Protein 1ZWX (pdb70)

Radius of gyration: 17.74 Å; Cα contacts (8 Å, |Δi|>4): 681; chains: 1; bounding box: 43×37×58 Å

Organism: Listeria ivanovii (NCBI:txid1638)

InterPro domains:
  IPR005135 Endonuclease/exonuclease/phosphatase [PF03372] (71-325)
  IPR017766 Sphingomyelinase C/phospholipase C [TIGR03395] (45-332)
  IPR017766 Sphingomyelinase C/phospholipase C [cd09078] (45-332)
  IPR036691 Endonuclease/exonuclease/phosphatase superfamily [G3DSA:3.60.10.10] (35-335)
  IPR036691 Endonuclease/exonuclease/phosphatase superfamily [SSF56219] (42-330)
  IPR038772 Sphingomyelinase C/Sphingomyelin phosphodiesterase 2-like [PTHR16320] (36-319)

Sequence (288 aa):
YPGNFKITSHNVYLFSRNIYPNWGQMHRADLIAQADYMKNNDVVILNEAFDTSASHRLLNNLREMYPHQTPVIGRSKHGWDKTEGALEDGGVAVVSQWPIVEKSQHIFQRGGGADRLSNKGFAYVKIMKNGKPYHIIGTHTQADDSLISKDTSRAIRAEQMQEIQTFIAKKNIPKDEIIFIGGDLNVNYGTDEYHDMLKLLNVSSPANFNGQMATWDPTTNSMLKESYPKAAPEYLDYIFVENGHARPHSWHNKVLHTKSPQWSVKSWFKTYTYQDFSDHYPVVGFTD

Secondary structure (DSSP, 8-state):
---S-EEEEEEEEE--TTTSTTS-HHHHHHHHHTSGGGSS-SEEEEEEE-SHHHHHHHHHHTTTT--EEPPPTTS-STT-SEEE---B----EEEESS-EEEEEEEE-S---GGGGGB--EEEEEEEEETTEEEEEEEEE-----TTS-HHHHHHHHHHHHHHHHHHHHHHT--TTSEEEEEEE----TTSHHHHHHHHHHTB-PPTT--TTS-SB-TTT-HHHHHH-TTSPPB--EEEEEBTTS---S-EEEEE--PPPPPEEEEETTEEEEE--SSSS--EEEEE-

Structure (mmCIF, N/CA/C/O backbone):
data_1ZWX
#
_entry.id   1ZWX
#
_cell.length_a   66.860
_cell.length_b   66.860
_cell.length_c   180.848
_cell.angle_alpha   90.00
_cell.angle_beta   90.00
_cell.angle_gamma   120.00
#
_symmetry.space_group_name_H-M   'P 31 2 1'
#
loop_
_entity.id
_entity.type
_entity.pdbx_description
1 polymer sphingomyelinase-c
2 non-polymer 'PHOSPHATE ION'
3 non-polymer GLYCEROL
4 water water
#
loop_
_atom_site.group_PDB
_atom_site.id
_atom_site.type_symbol
_atom_site.label_atom_id
_atom_site.label_alt_id
_atom_site.label_comp_id
_atom_site.label_asym_id
_atom_site.label_entity_id
_atom_site.label_seq_id
_atom_site.pdbx_PDB_ins_code
_atom_site.Cartn_x
_atom_site.Cartn_y
_atom_site.Cartn_z
_atom_site.occupancy
_atom_site.B_iso_or_equiv
_atom_site.auth_seq_id
_atom_site.auth_comp_id
_atom_site.auth_asym_id
_atom_site.auth_atom_id
_atom_site.pdbx_PDB_model_num
ATOM 1 N N . TYR A 1 7 ? 33.518 17.332 49.891 1.00 43.79 41 TYR A N 1
ATOM 2 C CA . TYR A 1 7 ? 32.801 18.386 50.661 1.00 43.22 41 TYR A CA 1
ATOM 3 C C . TYR A 1 7 ? 31.327 18.031 50.934 1.00 44.63 41 TYR A C 1
ATOM 4 O O . TYR A 1 7 ? 30.570 17.855 49.988 1.00 44.69 41 TYR A O 1
ATOM 13 N N . PRO A 1 8 ? 30.906 17.991 52.222 1.00 45.89 42 PRO A N 1
ATOM 14 C CA . PRO A 1 8 ? 31.659 18.310 53.447 1.00 46.27 42 PRO A CA 1
ATOM 15 C C . PRO A 1 8 ? 32.732 17.294 53.830 1.00 46.24 42 PRO A C 1
ATOM 16 O O . PRO A 1 8 ? 33.705 17.659 54.486 1.00 46.94 42 PRO A O 1
ATOM 20 N N . GLY A 1 9 ? 32.555 16.036 53.446 1.00 45.86 43 GLY A N 1
ATOM 21 C CA . GLY A 1 9 ? 33.601 15.045 53.636 1.00 45.44 43 GLY A CA 1
ATOM 22 C C . GLY A 1 9 ? 33.570 14.476 55.034 1.00 44.83 43 GLY A C 1
ATOM 23 O O . GLY A 1 9 ? 32.492 14.309 55.607 1.00 45.27 43 GLY A O 1
ATOM 24 N N . ASN A 1 10 ? 34.744 14.167 55.579 1.00 43.53 44 ASN A N 1
ATOM 25 C CA . ASN A 1 10 ? 34.824 13.588 56.913 1.00 42.71 44 ASN A CA 1
ATOM 26 C C . ASN A 1 10 ? 34.906 14.728 57.936 1.00 41.00 44 ASN A C 1
ATOM 27 O O . ASN A 1 10 ? 36.002 15.005 58.486 1.00 41.18 44 ASN A O 1
ATOM 32 N N . PHE A 1 11 ? 33.763 15.411 58.135 1.00 36.93 45 PHE A N 1
ATOM 33 C CA . PHE A 1 11 ? 33.635 16.482 59.128 1.00 33.41 45 PHE A CA 1
ATOM 34 C C . PHE A 1 11 ? 32.913 15.951 60.336 1.00 31.76 45 PHE A C 1
ATOM 35 O O . PHE A 1 11 ? 31.899 15.257 60.209 1.00 30.58 45 PHE A O 1
ATOM 43 N N . LYS A 1 12 ? 33.445 16.303 61.505 1.00 30.69 46 LYS A N 1
ATOM 44 C CA . LYS A 1 12 ? 32.993 15.743 62.765 1.00 29.27 46 LYS A CA 1
ATOM 45 C C . LYS A 1 12 ? 32.922 16.847 63.833 1.00 28.37 46 LYS A C 1
ATOM 46 O O . LYS A 1 12 ? 33.891 17.594 64.040 1.00 26.84 46 LYS A O 1
ATOM 52 N N . ILE A 1 13 ? 31.768 16.930 64.504 1.00 26.67 47 ILE A N 1
ATOM 53 C CA . ILE A 1 13 ? 31.501 17.954 65.533 1.00 24.77 47 ILE A CA 1
ATOM 54 C C . ILE A 1 13 ? 31.014 17.198 66.761 1.00 24.28 47 ILE A C 1
ATOM 55 O O . ILE A 1 13 ? 30.192 16.288 66.644 1.00 23.57 47 ILE A O 1
ATOM 60 N N . THR A 1 14 ? 31.539 17.548 67.931 1.00 24.02 48 THR A N 1
ATOM 61 C CA . THR A 1 14 ? 31.020 16.987 69.175 1.00 23.46 48 THR A CA 1
ATOM 62 C C . THR A 1 14 ? 30.412 18.161 69.942 1.00 23.31 48 THR A C 1
ATOM 63 O O . THR A 1 14 ? 30.974 19.251 69.969 1.00 23.01 48 THR A O 1
ATOM 67 N N . SER A 1 15 ? 29.215 17.956 70.487 1.00 22.59 49 SER A N 1
ATOM 68 C CA . SER A 1 15 ? 28.587 18.986 71.307 1.00 22.17 49 SER A CA 1
ATOM 69 C C . SER A 1 15 ? 28.380 18.384 72.711 1.00 21.94 49 SER A C 1
ATOM 70 O O . SER A 1 15 ? 27.908 17.259 72.845 1.00 21.68 49 SER A O 1
ATOM 73 N N . HIS A 1 16 ? 28.782 19.141 73.736 1.00 21.82 50 HIS A N 1
ATOM 74 C CA . HIS A 1 16 ? 28.581 18.710 75.097 1.00 21.32 50 HIS A CA 1
ATOM 75 C C . HIS A 1 16 ? 28.183 19.859 75.973 1.00 20.71 50 HIS A C 1
ATOM 76 O O . HIS A 1 16 ? 28.908 20.871 76.119 1.00 20.23 50 HIS A O 1
ATOM 83 N N . ASN A 1 17 ? 27.003 19.683 76.545 1.00 21.06 51 ASN A N 1
ATOM 84 C CA . ASN A 1 17 ? 26.549 20.511 77.626 1.00 21.01 51 ASN A CA 1
ATOM 85 C C . ASN A 1 17 ? 27.296 19.975 78.851 1.00 20.38 51 ASN A C 1
ATOM 86 O O . ASN A 1 17 ? 27.008 18.883 79.334 1.00 21.12 51 ASN A O 1
ATOM 91 N N . VAL A 1 18 ? 28.294 20.730 79.298 1.00 20.86 52 VAL A N 1
ATOM 92 C CA . VAL A 1 18 ? 29.240 20.242 80.304 1.00 20.29 52 VAL A CA 1
ATOM 93 C C . VAL A 1 18 ? 28.825 20.569 81.765 1.00 20.86 52 VAL A C 1
ATOM 94 O O . VAL A 1 18 ? 29.535 20.200 82.706 1.00 20.86 52 VAL A O 1
ATOM 98 N N . TYR A 1 19 ? 27.698 21.252 81.942 1.00 21.63 53 TYR A N 1
ATOM 99 C CA . TYR A 1 19 ? 27.173 21.461 83.297 1.00 21.86 53 TYR A CA 1
ATOM 100 C C . TYR A 1 19 ? 28.232 22.015 84.263 1.00 21.53 53 TYR A C 1
ATOM 101 O O . TYR A 1 19 ? 28.574 21.350 85.255 1.00 22.00 53 TYR A O 1
ATOM 110 N N . LEU A 1 20 ? 28.735 23.219 83.975 1.00 20.50 54 LEU A N 1
ATOM 111 C CA . LEU A 1 20 ? 29.662 23.957 84.853 1.00 20.86 54 LEU A CA 1
ATOM 112 C C . LEU A 1 20 ? 28.965 25.185 85.424 1.00 20.68 54 LEU A C 1
ATOM 113 O O . LEU A 1 20 ? 29.169 26.334 85.008 1.00 21.04 54 LEU A O 1
ATOM 118 N N . PHE A 1 21 ? 28.096 24.913 86.393 1.00 21.10 55 PHE A N 1
ATOM 119 C CA . PHE A 1 21 ? 27.374 25.989 87.069 1.00 21.41 55 PHE A CA 1
ATOM 120 C C . PHE A 1 21 ? 28.285 26.856 87.912 1.00 22.51 55 PHE A C 1
ATOM 121 O O . PHE A 1 21 ? 29.367 26.425 88.329 1.00 21.09 55 PHE A O 1
ATOM 129 N N . SER A 1 22 ? 27.847 28.089 88.150 1.00 21.89 56 SER A N 1
ATOM 130 C CA . SER A 1 22 ? 28.545 29.027 89.038 1.00 23.70 56 SER A CA 1
ATOM 131 C C . SER A 1 22 ? 28.948 28.378 90.372 1.00 24.12 56 SER A C 1
ATOM 132 O O . SER A 1 22 ? 28.099 27.850 91.060 1.00 24.03 56 SER A O 1
ATOM 135 N N . ARG A 1 23 ? 30.233 28.439 90.725 1.00 24.75 57 ARG A N 1
ATOM 136 C CA . ARG A 1 23 ? 30.709 27.847 91.993 1.00 25.49 57 ARG A CA 1
ATOM 137 C C . ARG A 1 23 ? 30.311 28.756 93.175 1.00 26.68 57 ARG A C 1
ATOM 138 O O . ARG A 1 23 ? 30.331 28.323 94.334 1.00 27.05 57 ARG A O 1
ATOM 146 N N . ASN A 1 24 ? 29.992 30.013 92.881 1.00 26.96 58 ASN A N 1
ATOM 147 C CA . ASN A 1 24 ? 29.491 30.942 93.918 1.00 29.09 58 ASN A CA 1
ATOM 148 C C . ASN A 1 24 ? 28.155 30.457 94.473 1.00 28.29 58 ASN A C 1
ATOM 149 O O . ASN A 1 24 ? 27.923 30.474 95.693 1.00 29.28 58 ASN A O 1
ATOM 157 N N . ILE A 1 25 ? 27.305 29.950 93.593 1.00 27.13 59 ILE A N 1
ATOM 158 C CA . ILE A 1 25 ? 25.984 29.499 93.964 1.00 27.12 59 ILE A CA 1
ATOM 159 C C . ILE A 1 25 ? 25.940 27.997 94.221 1.00 27.59 59 ILE A C 1
ATOM 160 O O . ILE A 1 25 ? 25.251 27.537 95.154 1.00 26.12 59 ILE A O 1
ATOM 165 N N . TYR A 1 26 ? 26.669 27.233 93.400 1.00 28.03 60 TYR A N 1
ATOM 166 C CA . TYR A 1 26 ? 26.707 25.770 93.555 1.00 29.69 60 TYR A CA 1
ATOM 167 C C . TYR A 1 26 ? 28.148 25.298 93.686 1.00 29.61 60 TYR A C 1
ATOM 168 O O . TYR A 1 26 ? 28.673 24.699 92.759 1.00 31.52 60 TYR A O 1
ATOM 177 N N . PRO A 1 27 ? 28.795 25.571 94.834 1.00 29.61 61 PRO A N 1
ATOM 178 C CA . PRO A 1 27 ? 30.212 25.280 95.041 1.00 29.60 61 PRO A CA 1
ATOM 179 C C . PRO A 1 27 ? 30.693 23.814 94.965 1.00 29.93 61 PRO A C 1
ATOM 180 O O . PRO A 1 27 ? 31.897 23.597 94.720 1.00 30.52 61 PRO A O 1
ATOM 184 N N . ASN A 1 28 ? 29.802 22.846 95.123 1.00 28.37 62 ASN A N 1
ATOM 185 C CA . ASN A 1 28 ? 30.277 21.452 95.364 1.00 28.35 62 ASN A CA 1
ATOM 186 C C . ASN A 1 28 ? 29.874 20.438 94.312 1.00 27.05 62 ASN A C 1
ATOM 187 O O . ASN A 1 28 ? 29.484 19.303 94.614 1.00 26.66 62 ASN A O 1
ATOM 192 N N . TRP A 1 29 ? 29.989 20.852 93.053 1.00 25.96 63 TRP A N 1
ATOM 193 C CA . TRP A 1 29 ? 29.617 19.969 91.963 1.00 26.23 63 TRP A CA 1
ATOM 194 C C . TRP A 1 29 ? 30.799 19.521 91.080 1.00 25.81 63 TRP A C 1
ATOM 195 O O . TRP A 1 29 ? 30.614 19.093 89.932 1.00 23.83 63 TRP A O 1
ATOM 206 N N . GLY A 1 30 ? 32.012 19.638 91.614 1.00 24.98 64 GLY A N 1
ATOM 207 C CA . GLY A 1 30 ? 33.181 19.119 90.926 1.00 25.64 64 GLY A CA 1
ATOM 208 C C . GLY A 1 30 ? 33.596 19.888 89.680 1.00 26.40 64 GLY A C 1
ATOM 209 O O . GLY A 1 30 ? 34.303 19.326 88.848 1.00 26.88 64 GLY A O 1
ATOM 210 N N . GLN A 1 31 ? 33.167 21.157 89.559 1.00 25.64 65 GLN A N 1
ATOM 211 C CA . GLN A 1 31 ? 33.376 21.967 88.343 1.00 25.53 65 GLN A CA 1
ATOM 212 C C . GLN A 1 31 ? 34.852 22.062 87.926 1.00 26.26 65 GLN A C 1
ATOM 213 O O . GLN A 1 31 ? 35.200 21.809 86.760 1.00 25.59 65 GLN A O 1
ATOM 219 N N . MET A 1 32 ? 35.721 22.442 88.859 1.00 25.99 66 MET A N 1
ATOM 220 C CA . MET A 1 32 ? 37.146 22.566 88.523 1.00 26.71 66 MET A CA 1
ATOM 221 C C . MET A 1 32 ? 37.796 21.250 88.091 1.00 26.76 66 MET A C 1
ATOM 222 O O . MET A 1 32 ? 38.619 21.221 87.169 1.00 26.95 66 MET A O 1
ATOM 227 N N . HIS A 1 33 ? 37.424 20.164 88.756 1.00 26.74 67 HIS A N 1
ATOM 228 C CA . HIS A 1 33 ? 38.016 18.888 88.464 1.00 27.03 67 HIS A CA 1
ATOM 229 C C . HIS A 1 33 ? 37.477 18.329 87.129 1.00 27.13 67 HIS A C 1
ATOM 230 O O . HIS A 1 33 ? 38.215 17.705 86.342 1.00 26.18 67 HIS A O 1
ATOM 237 N N . ARG A 1 34 ? 36.197 18.576 86.878 1.00 25.76 68 ARG A N 1
ATOM 238 C CA . ARG A 1 34 ? 35.572 18.064 85.664 1.00 25.63 68 ARG A CA 1
ATOM 239 C C . ARG A 1 34 ? 36.088 18.826 84.459 1.00 25.77 68 ARG A C 1
ATOM 240 O O . ARG A 1 34 ? 36.118 18.262 83.372 1.00 27.35 68 ARG A O 1
ATOM 248 N N . ALA A 1 35 ? 36.508 20.082 84.645 1.00 25.46 69 ALA A N 1
ATOM 249 C CA . ALA A 1 35 ? 37.168 20.840 83.592 1.00 26.76 69 ALA A CA 1
ATOM 250 C C . ALA A 1 35 ? 38.454 20.128 83.113 1.00 28.25 69 ALA A C 1
ATOM 251 O O . ALA A 1 35 ? 38.833 20.261 81.937 1.00 28.66 69 ALA A O 1
ATOM 253 N N . ASP A 1 36 ? 39.105 19.378 84.015 1.00 27.95 70 ASP A N 1
ATOM 254 C CA . ASP A 1 36 ? 40.266 18.545 83.646 1.00 28.17 70 ASP A CA 1
ATOM 255 C C . ASP A 1 36 ? 39.860 17.226 83.037 1.00 28.04 70 ASP A C 1
ATOM 256 O O . ASP A 1 36 ? 40.389 16.840 81.988 1.00 28.02 70 ASP A O 1
ATOM 261 N N . LEU A 1 37 ? 38.922 16.530 83.681 1.00 28.09 71 LEU A N 1
ATOM 262 C CA . LEU A 1 37 ? 38.453 15.226 83.236 1.00 27.66 71 LEU A CA 1
ATOM 263 C C . LEU A 1 37 ? 37.897 15.260 81.806 1.00 27.91 71 LEU A C 1
ATOM 264 O O . LEU A 1 37 ? 38.185 14.377 80.979 1.00 26.69 71 LEU A O 1
ATOM 269 N N . ILE A 1 38 ? 37.080 16.272 81.541 1.00 26.96 72 ILE A N 1
ATOM 270 C CA . ILE A 1 38 ? 36.450 16.423 80.234 1.00 26.24 72 ILE A CA 1
ATOM 271 C C . ILE A 1 38 ? 37.516 16.644 79.143 1.00 26.38 72 ILE A C 1
ATOM 272 O O . ILE A 1 38 ? 37.460 16.008 78.093 1.00 26.63 72 ILE A O 1
ATOM 277 N N . ALA A 1 39 ? 38.445 17.568 79.371 1.00 27.36 73 ALA A N 1
ATOM 278 C CA . ALA A 1 39 ? 39.482 17.867 78.382 1.00 27.87 73 ALA A CA 1
ATOM 279 C C . ALA A 1 39 ? 40.475 16.700 78.169 1.00 29.16 73 ALA A C 1
ATOM 280 O O . ALA A 1 39 ? 41.104 16.609 77.089 1.00 28.90 73 ALA A O 1
ATOM 282 N N . GLN A 1 40 ? 40.584 15.815 79.166 1.00 28.74 74 GLN A N 1
ATOM 283 C CA . GLN A 1 40 ? 41.430 14.595 79.098 1.00 29.73 74 GLN A CA 1
ATOM 284 C C . GLN A 1 40 ? 40.728 13.382 78.508 1.00 29.98 74 GLN A C 1
ATOM 285 O O . GLN A 1 40 ? 41.356 12.337 78.305 1.00 30.34 74 GLN A O 1
ATOM 291 N N . ALA A 1 41 ? 39.429 13.499 78.234 1.00 29.30 75 ALA A N 1
ATOM 292 C CA . ALA A 1 41 ? 38.631 12.340 77.821 1.00 29.38 75 ALA A CA 1
ATOM 293 C C . ALA A 1 41 ? 38.833 12.063 76.320 1.00 29.52 75 ALA A C 1
ATOM 294 O O . ALA A 1 41 ? 39.058 12.987 75.529 1.00 27.82 75 ALA A O 1
ATOM 296 N N . ASP A 1 42 ? 38.733 10.787 75.960 1.00 30.46 76 ASP A N 1
ATOM 297 C CA . ASP A 1 42 ? 38.860 10.369 74.564 1.00 31.83 76 ASP A CA 1
ATOM 298 C C . ASP A 1 42 ? 37.791 10.973 73.660 1.00 31.53 76 ASP A C 1
ATOM 299 O O . ASP A 1 42 ? 38.086 11.308 72.499 1.00 31.15 76 ASP A O 1
ATOM 304 N N . TYR A 1 43 ? 36.566 11.161 74.183 1.00 30.03 77 TYR A N 1
ATOM 305 C CA . TYR A 1 43 ? 35.498 11.679 73.335 1.00 29.31 77 TYR A CA 1
ATOM 306 C C . TYR A 1 43 ? 35.777 13.103 72.863 1.00 28.41 77 TYR A C 1
ATOM 307 O O . TYR A 1 43 ? 35.213 13.548 71.863 1.00 29.05 77 TYR A O 1
ATOM 316 N N . MET A 1 44 ? 36.661 13.811 73.562 1.00 27.69 78 MET A N 1
ATOM 317 C CA . MET A 1 44 ? 37.030 15.171 73.173 1.00 27.89 78 MET A CA 1
ATOM 318 C C . MET A 1 44 ? 38.118 15.233 72.101 1.00 28.73 78 MET A C 1
ATOM 319 O O . MET A 1 44 ? 38.365 16.286 71.533 1.00 28.27 78 MET A O 1
ATOM 324 N N . LYS A 1 45 ? 38.739 14.100 71.817 1.00 29.39 79 LYS A N 1
ATOM 325 C CA . LYS A 1 45 ? 39.788 14.055 70.768 1.00 30.41 79 LYS A CA 1
ATOM 326 C C . LYS A 1 45 ? 39.178 13.835 69.381 1.00 30.21 79 LYS A C 1
ATOM 327 O O . LYS A 1 45 ? 38.044 13.366 69.250 1.00 29.80 79 LYS A O 1
ATOM 333 N N . ASN A 1 46 ? 39.949 14.175 68.350 1.00 30.64 80 ASN A N 1
ATOM 334 C CA . ASN A 1 46 ? 39.627 13.827 66.969 1.00 31.40 80 ASN A CA 1
ATOM 335 C C . ASN A 1 46 ? 38.356 14.475 66.400 1.00 30.65 80 ASN A C 1
ATOM 336 O O . ASN A 1 46 ? 37.686 13.887 65.537 1.00 30.70 80 ASN A O 1
ATOM 341 N N . ASN A 1 47 ? 38.031 15.685 66.862 1.00 29.05 81 ASN A N 1
ATOM 342 C CA . ASN A 1 47 ? 36.908 16.432 66.284 1.00 27.76 81 ASN A CA 1
ATOM 343 C C . ASN A 1 47 ? 37.441 17.541 65.415 1.00 26.15 81 ASN A C 1
ATOM 344 O O . ASN A 1 47 ? 38.520 18.053 65.685 1.00 27.39 81 ASN A O 1
ATOM 349 N N . ASP A 1 48 ? 36.674 17.978 64.425 1.00 25.03 82 ASP A N 1
ATOM 350 C CA . ASP A 1 48 ? 36.989 19.214 63.748 1.00 24.64 82 ASP A CA 1
ATOM 351 C C . ASP A 1 48 ? 36.633 20.416 64.596 1.00 23.79 82 ASP A C 1
ATOM 352 O O . ASP A 1 48 ? 37.348 21.414 64.623 1.00 23.44 82 ASP A O 1
ATOM 357 N N . VAL A 1 49 ? 35.485 20.316 65.281 1.00 24.17 83 VAL A N 1
ATOM 358 C CA . VAL A 1 49 ? 34.888 21.442 66.004 1.00 22.50 83 VAL A CA 1
ATOM 359 C C . VAL A 1 49 ? 34.212 20.851 67.256 1.00 21.83 83 VAL A C 1
ATOM 360 O O . VAL A 1 49 ? 33.675 19.717 67.232 1.00 21.77 83 VAL A O 1
ATOM 364 N N . VAL A 1 50 ? 34.277 21.590 68.361 1.00 20.99 84 VAL A N 1
ATOM 365 C CA . VAL A 1 50 ? 33.580 21.167 69.592 1.00 20.90 84 VAL A CA 1
ATOM 366 C C . VAL A 1 50 ? 32.705 22.319 70.039 1.00 19.58 84 VAL A C 1
ATOM 367 O O . VAL A 1 50 ? 33.144 23.480 70.075 1.00 20.35 84 VAL A O 1
ATOM 371 N N . ILE A 1 51 ? 31.447 22.004 70.358 1.00 20.03 85 ILE A N 1
ATOM 372 C CA . ILE A 1 51 ? 30.493 23.023 70.848 1.00 19.58 85 ILE A CA 1
ATOM 373 C C . ILE A 1 51 ? 30.300 22.766 72.329 1.00 19.65 85 ILE A C 1
ATOM 374 O O . ILE A 1 51 ? 30.039 21.645 72.711 1.00 20.03 85 ILE A O 1
ATOM 379 N N . LEU A 1 52 ? 30.475 23.800 73.157 1.00 19.84 86 LEU A N 1
ATOM 380 C CA . LEU A 1 52 ? 30.252 23.640 74.600 1.00 19.94 86 LEU A CA 1
ATOM 381 C C . LEU A 1 52 ? 29.011 24.413 75.039 1.00 18.24 86 LEU A C 1
ATOM 382 O O . LEU A 1 52 ? 28.749 25.479 74.509 1.00 18.69 86 LEU A O 1
ATOM 387 N N . ASN A 1 53 ? 28.284 23.871 76.011 1.00 19.25 87 ASN A N 1
ATOM 388 C CA . ASN A 1 53 ? 27.102 24.535 76.619 1.00 19.41 87 ASN A CA 1
ATOM 389 C C . ASN A 1 53 ? 27.285 24.473 78.141 1.00 18.95 87 ASN A C 1
ATOM 390 O O . ASN A 1 53 ? 27.953 23.578 78.655 1.00 19.07 87 ASN A O 1
ATOM 395 N N . GLU A 1 54 ? 26.635 25.396 78.851 1.00 19.84 88 GLU A N 1
ATOM 396 C CA . GLU A 1 54 ? 26.696 25.476 80.332 1.00 21.36 88 GLU A CA 1
ATOM 397 C C . GLU A 1 54 ? 28.120 25.613 80.893 1.00 21.73 88 GLU A C 1
ATOM 398 O O . GLU A 1 54 ? 28.437 25.148 82.017 1.00 22.15 88 GLU A O 1
ATOM 404 N N . ALA A 1 55 ? 28.960 26.256 80.109 1.00 19.77 89 ALA A N 1
ATOM 405 C CA . ALA A 1 55 ? 30.284 26.705 80.594 1.00 20.37 89 ALA A CA 1
ATOM 406 C C . ALA A 1 55 ? 30.071 28.053 81.254 1.00 19.58 89 ALA A C 1
ATOM 407 O O . ALA A 1 55 ? 30.449 29.097 80.715 1.00 20.45 89 ALA A O 1
ATOM 409 N N . PHE A 1 56 ? 29.431 28.041 82.429 1.00 20.86 90 PHE A N 1
ATOM 410 C CA . PHE A 1 56 ? 29.005 29.277 83.080 1.00 21.05 90 PHE A CA 1
ATOM 411 C C . PHE A 1 56 ? 30.044 29.788 84.096 1.00 22.19 90 PHE A C 1
ATOM 412 O O . PHE A 1 56 ? 30.366 30.988 84.133 1.00 22.68 90 PHE A O 1
ATOM 420 N N . ASP A 1 57 ? 30.538 28.885 84.936 1.00 23.03 91 ASP A N 1
ATOM 421 C CA . ASP A 1 57 ? 31.446 29.299 86.025 1.00 24.45 91 ASP A CA 1
ATOM 422 C C . ASP A 1 57 ? 32.686 29.903 85.414 1.00 25.48 91 ASP A C 1
ATOM 423 O O . ASP A 1 57 ? 33.327 29.267 84.581 1.00 25.60 91 ASP A O 1
ATOM 428 N N . THR A 1 58 ? 33.055 31.103 85.848 1.00 26.98 92 THR A N 1
ATOM 429 C CA . THR A 1 58 ? 34.175 31.799 85.245 1.00 28.32 92 THR A CA 1
ATOM 430 C C . THR A 1 58 ? 35.478 30.965 85.256 1.00 28.20 92 THR A C 1
ATOM 431 O O . THR A 1 58 ? 36.102 30.769 84.207 1.00 27.27 92 THR A O 1
ATOM 435 N N . SER A 1 59 ? 35.872 30.471 86.434 1.00 28.42 93 SER A N 1
ATOM 436 C CA . SER A 1 59 ? 37.134 29.716 86.587 1.00 27.88 93 SER A CA 1
ATOM 437 C C . SER A 1 59 ? 37.157 28.352 85.925 1.00 26.75 93 SER A C 1
ATOM 438 O O . SER A 1 59 ? 38.136 28.022 85.252 1.00 27.26 93 SER A O 1
ATOM 441 N N . ALA A 1 60 ? 36.108 27.553 86.119 1.00 25.94 94 ALA A N 1
ATOM 442 C CA . ALA A 1 60 ? 36.072 26.204 85.570 1.00 25.23 94 ALA A CA 1
ATOM 443 C C . ALA A 1 60 ? 36.007 26.262 84.037 1.00 24.91 94 ALA A C 1
ATOM 444 O O . ALA A 1 60 ? 36.597 25.425 83.355 1.00 24.64 94 ALA A O 1
ATOM 446 N N . SER A 1 61 ? 35.293 27.255 83.511 1.00 24.26 95 SER A N 1
ATOM 447 C CA . SER A 1 61 ? 35.117 27.383 82.050 1.00 24.14 95 SER A CA 1
ATOM 448 C C . SER A 1 61 ? 36.445 27.848 81.452 1.00 24.97 95 SER A C 1
ATOM 449 O O . SER A 1 61 ? 36.896 27.286 80.462 1.00 23.55 95 SER A O 1
ATOM 452 N N . HIS A 1 62 ? 37.077 28.838 82.083 1.00 25.85 96 HIS A N 1
ATOM 453 C CA . HIS A 1 62 ? 38.439 29.237 81.678 1.00 27.98 96 HIS A CA 1
ATOM 454 C C . HIS A 1 62 ? 39.397 28.058 81.709 1.00 27.41 96 HIS A C 1
ATOM 455 O O . HIS A 1 62 ? 40.133 27.819 80.740 1.00 27.88 96 HIS A O 1
ATOM 462 N N . ARG A 1 63 ? 39.365 27.269 82.780 1.00 26.98 97 ARG A N 1
ATOM 463 C CA . ARG A 1 63 ? 40.184 26.078 82.823 1.00 26.42 97 ARG A CA 1
ATOM 464 C C . ARG A 1 63 ? 39.920 25.102 81.677 1.00 26.66 97 ARG A C 1
ATOM 465 O O . ARG A 1 63 ? 40.880 24.596 81.026 1.00 26.73 97 ARG A O 1
ATOM 473 N N . LEU A 1 64 ? 38.653 24.782 81.434 1.00 24.90 98 LEU A N 1
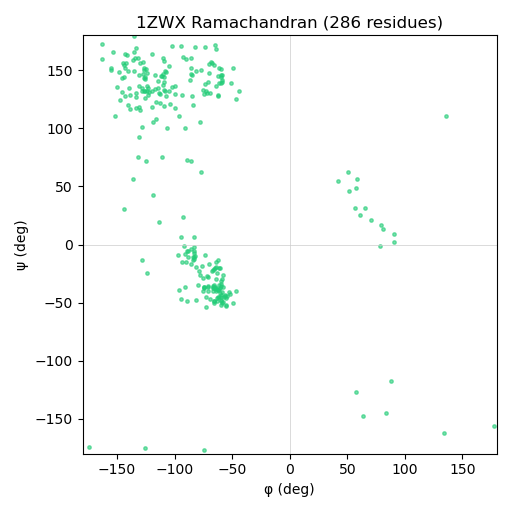ATOM 474 C CA . LEU A 1 64 ? 38.313 23.824 80.385 1.00 24.77 98 LEU A CA 1
ATOM 475 C C . LEU A 1 64 ? 38.808 24.328 79.020 1.00 24.31 98 LEU A C 1
ATOM 476 O O . LEU A 1 64 ? 39.432 23.578 78.272 1.00 24.90 98 LEU A O 1
ATOM 481 N N . LEU A 1 65 ? 38.521 25.581 78.712 1.00 24.66 99 LEU A N 1
ATOM 482 C CA . LEU A 1 65 ? 38.874 26.149 77.421 1.00 25.20 99 LEU A CA 1
ATOM 483 C C . LEU A 1 65 ? 40.400 26.170 77.285 1.00 26.23 99 LEU A C 1
ATOM 484 O O . LEU A 1 65 ? 40.959 25.878 76.238 1.00 24.61 99 LEU A O 1
ATOM 489 N N . ASN A 1 66 ? 41.069 26.463 78.388 1.00 27.55 100 ASN A N 1
ATOM 490 C CA . ASN A 1 66 ? 42.527 26.372 78.412 1.00 29.22 100 ASN A CA 1
ATOM 491 C C . ASN A 1 66 ? 43.114 24.992 78.195 1.00 28.57 100 ASN A C 1
ATOM 492 O O . ASN A 1 66 ? 44.054 24.831 77.394 1.00 28.60 100 ASN A O 1
ATOM 497 N N . ASN A 1 67 ? 42.550 24.004 78.877 1.00 27.61 101 ASN A N 1
ATOM 498 C CA . ASN A 1 67 ? 42.903 22.613 78.690 1.00 28.12 101 ASN A CA 1
ATOM 499 C C . ASN A 1 67 ? 42.704 22.142 77.252 1.00 28.49 101 ASN A C 1
ATOM 500 O O . ASN A 1 67 ? 43.329 21.163 76.824 1.00 28.08 101 ASN A O 1
ATOM 505 N N . LEU A 1 68 ? 41.783 22.800 76.539 1.00 28.67 102 LEU A N 1
ATOM 506 C CA . LEU A 1 68 ? 41.386 22.356 75.193 1.00 28.73 102 LEU A CA 1
ATOM 507 C C . LEU A 1 68 ? 42.220 23.005 74.091 1.00 29.18 102 LEU A C 1
ATOM 508 O O . LEU A 1 68 ? 42.092 22.639 72.908 1.00 28.50 102 LEU A O 1
ATOM 513 N N . ARG A 1 69 ? 43.049 23.975 74.478 1.00 30.18 103 ARG A N 1
ATOM 514 C CA . ARG A 1 69 ? 43.860 24.761 73.547 1.00 32.11 103 ARG A CA 1
ATOM 515 C C . ARG A 1 69 ? 44.831 23.931 72.708 1.00 32.42 103 ARG A C 1
ATOM 516 O O . ARG A 1 69 ? 45.072 24.255 71.542 1.00 32.47 103 ARG A O 1
ATOM 524 N N . GLU A 1 70 ? 45.390 22.885 73.304 1.00 33.12 104 GLU A N 1
ATOM 525 C CA . GLU A 1 70 ? 46.347 22.042 72.600 1.00 33.63 104 GLU A CA 1
ATOM 526 C C . GLU A 1 70 ? 45.695 21.429 71.364 1.00 33.70 104 GLU A C 1
ATOM 527 O O . GLU A 1 70 ? 46.220 21.544 70.255 1.00 33.06 104 GLU A O 1
ATOM 533 N N . MET A 1 71 ? 44.544 20.797 71.568 1.00 33.08 105 MET A N 1
ATOM 534 C CA . MET A 1 71 ? 43.836 20.125 70.501 1.00 33.57 105 MET A CA 1
ATOM 535 C C . MET A 1 71 ? 43.060 21.125 69.651 1.00 31.93 105 MET A C 1
ATOM 536 O O . MET A 1 71 ? 42.950 20.942 68.446 1.00 31.67 105 MET A O 1
ATOM 541 N N . TYR A 1 72 ? 42.528 22.178 70.280 1.00 30.22 106 TYR A N 1
ATOM 542 C CA . TYR A 1 72 ? 41.639 23.117 69.612 1.00 28.66 106 TYR A CA 1
ATOM 543 C C . TYR A 1 72 ? 42.061 24.555 69.882 1.00 28.13 106 TYR A C 1
ATOM 544 O O . TYR A 1 72 ? 41.409 25.243 70.665 1.00 27.10 106 TYR A O 1
ATOM 553 N N . PRO A 1 73 ? 43.150 25.036 69.222 1.00 27.83 107 PRO A N 1
ATOM 554 C CA . PRO A 1 73 ? 43.662 26.380 69.500 1.00 26.84 107 PRO A CA 1
ATOM 555 C C . PRO A 1 73 ? 42.816 27.554 69.044 1.00 26.64 107 PRO A C 1
ATOM 556 O O . PRO A 1 73 ? 43.059 28.674 69.493 1.00 26.71 107 PRO A O 1
ATOM 560 N N . HIS A 1 74 ? 41.862 27.349 68.140 1.00 24.09 108 HIS A N 1
ATOM 561 C CA . HIS A 1 74 ? 41.094 28.474 67.653 1.00 23.58 108 HIS A CA 1
ATOM 562 C C . HIS A 1 74 ? 39.737 28.373 68.346 1.00 22.71 108 HIS A C 1
ATOM 563 O O . HIS A 1 74 ? 39.078 27.335 68.214 1.00 21.16 108 HIS A O 1
ATOM 570 N N . GLN A 1 75 ? 39.408 29.430 69.090 1.00 22.99 109 GLN A N 1
ATOM 571 C CA . GLN A 1 75 ? 38.319 29.417 70.072 1.00 23.46 109 GLN A CA 1
ATOM 572 C C . GLN A 1 75 ? 37.550 30.717 70.055 1.00 23.66 109 GLN A C 1
ATOM 573 O O . GLN A 1 75 ? 38.102 31.802 69.792 1.00 23.00 109 GLN A O 1
ATOM 579 N N . THR A 1 76 ? 36.260 30.616 70.375 1.00 22.27 110 THR A N 1
ATOM 580 C CA . THR A 1 76 ? 35.504 31.814 70.674 1.00 21.98 110 THR A CA 1
ATOM 581 C C . THR A 1 76 ? 35.562 32.042 72.199 1.00 21.51 110 THR A C 1
ATOM 582 O O . THR A 1 76 ? 35.856 31.101 72.941 1.00 22.52 110 THR A O 1
ATOM 586 N N . PRO A 1 77 ? 35.264 33.273 72.659 1.00 21.82 111 PRO A N 1
ATOM 587 C CA . PRO A 1 77 ? 34.956 33.489 74.087 1.00 21.92 111 PRO A CA 1
ATOM 588 C C . PRO A 1 77 ? 33.651 32.729 74.437 1.00 22.92 111 PRO A C 1
ATOM 589 O O . PRO A 1 77 ? 32.957 32.226 73.532 1.00 22.29 111 PRO A O 1
ATOM 593 N N . VAL A 1 78 ? 33.305 32.667 75.718 1.00 23.48 112 VAL A N 1
ATOM 594 C CA . VAL A 1 78 ? 31.942 32.232 76.096 1.00 22.87 112 VAL A CA 1
ATOM 595 C C . VAL A 1 78 ? 31.035 33.427 75.785 1.00 22.40 112 VAL A C 1
ATOM 596 O O . VAL A 1 78 ? 31.356 34.588 76.112 1.00 23.06 112 VAL A O 1
ATOM 600 N N . ILE A 1 79 ? 29.905 33.159 75.112 1.00 21.94 113 ILE A N 1
ATOM 601 C CA . ILE A 1 79 ? 28.987 34.247 74.739 1.00 20.87 113 ILE A CA 1
ATOM 602 C C . ILE A 1 79 ? 28.454 34.971 75.976 1.00 21.94 113 ILE A C 1
ATOM 603 O O . ILE A 1 79 ? 28.330 34.358 77.020 1.00 22.41 113 ILE A O 1
ATOM 608 N N . GLY A 1 80 ? 28.111 36.249 75.844 1.00 23.86 114 GLY A N 1
ATOM 609 C CA . GLY A 1 80 ? 27.363 36.969 76.870 1.00 26.40 114 GLY A CA 1
ATOM 610 C C . GLY A 1 80 ? 28.191 37.481 78.034 1.00 29.76 114 GLY A C 1
ATOM 611 O O . GLY A 1 80 ? 27.637 37.869 79.063 1.00 30.82 114 GLY A O 1
ATOM 612 N N . ARG A 1 81 ? 29.515 37.476 77.874 1.00 31.02 115 ARG A N 1
ATOM 613 C CA . ARG A 1 81 ? 30.419 38.058 78.867 1.00 32.53 115 ARG A CA 1
ATOM 614 C C . ARG A 1 81 ? 30.664 39.541 78.569 1.00 33.75 115 ARG A C 1
ATOM 615 O O . ARG A 1 81 ? 30.573 40.395 79.467 1.00 34.26 115 ARG A O 1
ATOM 621 N N . SER A 1 82 ? 30.983 39.840 77.312 1.00 33.76 116 SER A N 1
ATOM 622 C CA . SER A 1 82 ? 31.248 41.193 76.856 1.00 34.24 116 SER A CA 1
ATOM 623 C C . SER A 1 82 ? 31.451 41.189 75.345 1.00 34.44 116 SER A C 1
ATOM 624 O O . SER A 1 82 ? 31.287 40.157 74.691 1.00 33.66 116 SER A O 1
ATOM 627 N N . LYS A 1 83 ? 31.823 42.345 74.796 1.00 34.82 117 LYS A N 1
ATOM 628 C CA . LYS A 1 83 ? 32.038 42.466 73.358 1.00 35.41 117 LYS A CA 1
ATOM 629 C C . LYS A 1 83 ? 33.430 42.019 72.939 1.00 34.61 117 LYS A C 1
ATOM 630 O O . LYS A 1 83 ? 33.682 41.813 71.760 1.00 34.30 117 LYS A O 1
ATOM 635 N N . HIS A 1 84 ? 34.324 41.860 73.910 1.00 33.80 118 HIS A N 1
ATOM 636 C CA . HIS A 1 84 ? 35.705 41.439 73.641 1.00 33.70 118 HIS A CA 1
ATOM 637 C C . HIS A 1 84 ? 35.864 40.063 73.008 1.00 32.78 118 HIS A C 1
ATOM 638 O O . HIS A 1 84 ? 35.351 39.073 73.498 1.00 32.44 118 HIS A O 1
ATOM 650 N N . GLY A 1 85 ? 36.621 40.024 71.922 1.00 32.38 119 GLY A N 1
ATOM 651 C CA . GLY A 1 85 ? 37.023 38.773 71.303 1.00 30.87 119 GLY A CA 1
ATOM 652 C C . GLY A 1 85 ? 36.053 38.292 70.242 1.00 30.07 119 GLY A C 1
ATOM 653 O O . GLY A 1 85 ? 36.183 37.165 69.772 1.00 30.08 119 GLY A O 1
ATOM 654 N N . TRP A 1 86 ? 35.085 39.141 69.881 1.00 29.39 120 TRP A N 1
ATOM 655 C CA . TRP A 1 86 ? 34.096 38.811 68.847 1.00 29.20 120 TRP A CA 1
ATOM 656 C C . TRP A 1 86 ? 34.241 39.768 67.676 1.00 30.06 120 TRP A C 1
ATOM 657 O O . TRP A 1 86 ? 34.549 40.934 67.879 1.00 31.03 120 TRP A O 1
ATOM 668 N N . ASP A 1 87 ? 33.999 39.290 66.460 1.00 30.60 121 ASP A N 1
ATOM 669 C CA . ASP A 1 87 ? 33.988 40.174 65.301 1.00 31.61 121 ASP A CA 1
ATOM 670 C C . ASP A 1 87 ? 32.765 41.050 65.379 1.00 32.28 121 ASP A C 1
ATOM 671 O O . ASP A 1 87 ? 32.827 42.217 65.036 1.00 32.84 121 ASP A O 1
ATOM 676 N N . LYS A 1 88 ? 31.656 40.485 65.867 1.00 32.84 122 LYS A N 1
ATOM 677 C CA . LYS A 1 88 ? 30.415 41.237 66.037 1.00 33.50 122 LYS A CA 1
ATOM 678 C C . LYS A 1 88 ? 29.627 40.707 67.236 1.00 32.46 122 LYS A C 1
ATOM 679 O O . LYS A 1 88 ? 29.686 39.514 67.543 1.00 33.13 122 LYS A O 1
ATOM 683 N N . THR A 1 89 ? 28.896 41.608 67.883 1.00 31.94 123 THR A N 1
ATOM 684 C CA . THR A 1 89 ? 27.945 41.278 68.951 1.00 32.31 123 THR A CA 1
ATOM 685 C C . THR A 1 89 ? 26.563 41.852 68.642 1.00 33.09 123 THR A C 1
ATOM 686 O O . THR A 1 89 ? 26.429 43.061 68.410 1.00 32.63 123 THR A O 1
ATOM 690 N N . GLU A 1 90 ? 25.544 40.999 68.666 1.00 34.28 124 GLU A N 1
ATOM 691 C CA . GLU A 1 90 ? 24.155 41.473 68.560 1.00 37.05 124 GLU A CA 1
ATOM 692 C C . GLU A 1 90 ? 23.165 40.844 69.552 1.00 37.86 124 GLU A C 1
ATOM 693 O O . GLU A 1 90 ? 23.530 40.010 70.375 1.00 36.79 124 GLU A O 1
ATOM 699 N N . GLY A 1 91 ? 21.909 41.286 69.458 1.00 39.36 125 GLY A N 1
ATOM 700 C CA . GLY A 1 91 ? 20.784 40.694 70.209 1.00 40.58 125 GLY A CA 1
ATOM 701 C C . GLY A 1 91 ? 20.592 41.315 71.583 1.00 41.47 125 GLY A C 1
ATOM 702 O O . GLY A 1 91 ? 21.285 42.286 71.941 1.00 42.66 125 GLY A O 1
ATOM 703 N N . ALA A 1 97 ? 20.532 39.689 84.181 1.00 42.23 131 ALA A N 1
ATOM 704 C CA . ALA A 1 97 ? 21.538 38.662 83.900 1.00 42.26 131 ALA A CA 1
ATOM 705 C C . ALA A 1 97 ? 22.734 38.701 84.860 1.00 41.64 131 ALA A C 1
ATOM 706 O O . ALA A 1 97 ? 23.564 39.611 84.819 1.00 42.80 131 ALA A O 1
ATOM 708 N N . LEU A 1 98 ? 22.820 37.675 85.700 1.00 40.48 132 LEU A N 1
ATOM 709 C CA . LEU A 1 98 ? 23.929 37.484 86.636 1.00 38.54 132 LEU A CA 1
ATOM 710 C C . LEU A 1 98 ? 25.145 36.803 85.973 1.00 37.18 132 LEU A C 1
ATOM 711 O O . LEU A 1 98 ? 26.236 36.710 86.566 1.00 37.24 132 LEU A O 1
ATOM 713 N N . GLU A 1 99 ? 24.957 36.365 84.727 1.00 34.21 133 GLU A N 1
ATOM 714 C CA . GLU A 1 99 ? 25.733 35.273 84.178 1.00 31.74 133 GLU A CA 1
ATOM 715 C C . GLU A 1 99 ? 25.810 35.335 82.645 1.00 29.43 133 GLU A C 1
ATOM 716 O O . GLU A 1 99 ? 24.892 35.831 81.985 1.00 27.97 133 GLU A O 1
ATOM 722 N N . ASP A 1 100 ? 26.894 34.801 82.090 1.00 25.94 134 ASP A N 1
ATOM 723 C CA . ASP A 1 100 ? 27.027 34.704 80.634 1.00 24.62 134 ASP A CA 1
ATOM 724 C C . ASP A 1 100 ? 26.147 33.597 80.053 1.00 23.13 134 ASP A C 1
ATOM 725 O O . ASP A 1 100 ? 25.367 32.955 80.779 1.00 22.75 134 ASP A O 1
ATOM 730 N N . GLY A 1 101 ? 26.236 33.363 78.742 1.00 22.66 135 GLY A N 1
ATOM 731 C CA . GLY A 1 101 ? 25.340 32.388 78.102 1.00 20.99 135 GLY A CA 1
ATOM 732 C C . GLY A 1 101 ? 25.818 30.957 78.061 1.00 20.93 135 GLY A C 1
ATOM 733 O O . GLY A 1 101 ? 25.069 30.065 77.656 1.00 21.54 135 GLY A O 1
ATOM 734 N N . GLY A 1 102 ? 27.062 30.730 78.500 1.00 20.77 136 GLY A N 1
ATOM 735 C CA . GLY A 1 102 ? 27.589 29.373 78.705 1.00 20.01 136 GLY A CA 1
ATOM 736 C C . GLY A 1 102 ? 28.025 28.673 77.420 1.00 20.29 136 GLY A C 1
ATOM 737 O O . GLY A 1 102 ? 28.540 27.576 77.471 1.00 20.75 136 GLY A O 1
ATOM 738 N N . VAL A 1 103 ? 27.863 29.328 76.271 1.00 19.07 137 VAL A N 1
ATOM 739 C CA . VAL A 1 103 ? 28.203 28.687 74.973 1.00 18.85 137 VAL A CA 1
ATOM 740 C C . VAL A 1 103 ? 29.566 29.125 74.449 1.00 17.67 137 VAL A C 1
ATOM 741 O O . VAL A 1 103 ? 29.831 30.292 74.366 1.00 18.28 137 VAL A O 1
ATOM 745 N N . ALA A 1 104 ? 30.409 28.168 74.084 1.00 18.26 138 ALA A N 1
ATOM 746 C CA . ALA A 1 104 ? 31.629 28.497 73.341 1.00 19.92 138 ALA A CA 1
ATOM 747 C C . ALA A 1 104 ? 31.819 27.503 72.211 1.00 19.71 138 ALA A C 1
ATOM 748 O O . ALA A 1 104 ? 31.303 26.416 72.266 1.00 20.07 138 ALA A O 1
ATOM 750 N N . VAL A 1 105 ? 32.589 27.885 71.194 1.00 19.11 139 VAL A N 1
ATOM 751 C CA . VAL A 1 105 ? 32.927 26.931 70.107 1.00 19.96 139 VAL A CA 1
ATOM 752 C C . VAL A 1 105 ? 34.431 26.926 69.902 1.00 19.13 139 VAL A C 1
ATOM 753 O O . VAL A 1 105 ? 35.013 27.976 69.809 1.00 20.15 139 VAL A O 1
ATOM 757 N N . VAL A 1 106 ? 35.029 25.750 69.841 1.00 20.23 140 VAL A N 1
ATOM 758 C CA . VAL A 1 106 ? 36.477 25.632 69.637 1.00 21.55 140 VAL A CA 1
ATOM 759 C C . VAL A 1 106 ? 36.738 24.738 68.417 1.00 21.52 140 VAL A C 1
ATOM 760 O O . VAL A 1 106 ? 35.937 23.841 68.086 1.00 21.92 140 VAL A O 1
ATOM 764 N N . SER A 1 107 ? 37.865 24.995 67.742 1.00 23.32 141 SER A N 1
ATOM 765 C CA . SER A 1 107 ? 38.163 24.328 66.472 1.00 23.74 141 SER A CA 1
ATOM 766 C C . SER A 1 107 ? 39.673 24.031 66.331 1.00 24.47 141 SER A C 1
ATOM 767 O O . SER A 1 107 ? 40.513 24.820 66.763 1.00 23.77 141 SER A O 1
ATOM 770 N N . GLN A 1 108 ? 40.003 22.900 65.728 1.00 25.92 142 GLN A N 1
ATOM 771 C CA . GLN A 1 108 ? 41.388 22.727 65.269 1.00 27.06 142 GLN A CA 1
ATOM 772 C C . GLN A 1 108 ? 41.724 23.556 64.033 1.00 27.07 142 GLN A C 1
ATOM 773 O O . GLN A 1 108 ? 42.911 23.644 63.674 1.00 26.79 142 GLN A O 1
ATOM 779 N N . TRP A 1 109 ? 40.697 24.170 63.416 1.00 25.60 143 TRP A N 1
ATOM 780 C CA . TRP A 1 109 ? 40.831 24.964 62.169 1.00 25.42 143 TRP A CA 1
ATOM 781 C C . TRP A 1 109 ? 40.688 26.440 62.391 1.00 24.84 143 TRP A C 1
ATOM 782 O O . TRP A 1 109 ? 39.961 26.884 63.286 1.00 26.43 143 TRP A O 1
ATOM 793 N N . PRO A 1 110 ? 41.383 27.240 61.587 1.00 24.80 144 PRO A N 1
ATOM 794 C CA . PRO A 1 110 ? 41.292 28.650 61.793 1.00 24.49 144 PRO A CA 1
ATOM 795 C C . PRO A 1 110 ? 39.854 29.195 61.646 1.00 25.24 144 PRO A C 1
ATOM 796 O O . PRO A 1 110 ? 39.109 28.788 60.739 1.00 24.35 144 PRO A O 1
ATOM 800 N N . ILE A 1 111 ? 39.519 30.112 62.541 1.00 24.74 145 ILE A N 1
ATOM 801 C CA . ILE A 1 111 ? 38.239 30.804 62.550 1.00 25.68 145 ILE A CA 1
ATOM 802 C C . ILE A 1 111 ? 38.401 32.150 61.827 1.00 25.49 145 ILE A C 1
ATOM 803 O O . ILE A 1 111 ? 39.064 33.040 62.321 1.00 27.20 145 ILE A O 1
ATOM 808 N N . VAL A 1 112 ? 37.793 32.308 60.646 1.00 25.95 146 VAL A N 1
ATOM 809 C CA . VAL A 1 112 ? 37.904 33.604 59.900 1.00 25.29 146 VAL A CA 1
ATOM 810 C C . VAL A 1 112 ? 36.820 34.612 60.238 1.00 26.49 146 VAL A C 1
ATOM 811 O O . VAL A 1 112 ? 36.916 35.813 59.910 1.00 26.25 146 VAL A O 1
ATOM 815 N N . GLU A 1 113 ? 35.763 34.118 60.899 1.00 26.82 147 GLU A N 1
ATOM 816 C CA . GLU A 1 113 ? 34.684 34.967 61.366 1.00 27.61 147 GLU A CA 1
ATOM 817 C C . GLU A 1 113 ? 34.060 34.360 62.623 1.00 25.43 147 GLU A C 1
ATOM 818 O O . GLU A 1 113 ? 33.842 33.148 62.693 1.00 24.70 147 GLU A O 1
ATOM 824 N N . LYS A 1 114 ? 33.814 35.209 63.615 1.00 26.00 148 LYS A N 1
ATOM 825 C CA . LYS A 1 114 ? 33.074 34.783 64.827 1.00 25.49 148 LYS A CA 1
ATOM 826 C C . LYS A 1 114 ? 32.227 35.919 65.352 1.00 24.75 148 LYS A C 1
ATOM 827 O O . LYS A 1 114 ? 32.708 37.049 65.502 1.00 24.38 148 LYS A O 1
ATOM 833 N N . SER A 1 115 ? 30.945 35.635 65.629 1.00 24.61 149 SER A N 1
ATOM 834 C CA . SER A 1 115 ? 30.078 36.634 66.218 1.00 24.36 149 SER A CA 1
ATOM 835 C C . SER A 1 115 ? 29.151 35.968 67.244 1.00 23.18 149 SER A C 1
ATOM 836 O O . SER A 1 115 ? 29.037 34.751 67.283 1.00 22.82 149 SER A O 1
ATOM 839 N N . GLN A 1 116 ? 28.547 36.777 68.105 1.00 22.92 150 GLN A N 1
ATOM 840 C CA . GLN A 1 116 ? 27.642 36.258 69.117 1.00 22.88 150 GLN A CA 1
ATOM 841 C C . GLN A 1 116 ? 26.314 36.994 69.023 1.00 22.85 150 GLN A C 1
ATOM 842 O O . GLN A 1 116 ? 26.249 38.180 68.668 1.00 24.14 150 GLN A O 1
ATOM 848 N N . HIS A 1 117 ? 25.262 36.281 69.395 1.00 23.69 151 HIS A N 1
ATOM 849 C CA . HIS A 1 117 ? 23.931 36.837 69.353 1.00 23.81 151 HIS A CA 1
ATOM 850 C C . HIS A 1 117 ? 23.209 36.401 70.601 1.00 22.42 151 HIS A C 1
ATOM 851 O O . HIS A 1 117 ? 23.002 35.205 70.822 1.00 23.34 151 HIS A O 1
ATOM 858 N N . ILE A 1 118 ? 22.845 37.374 71.413 1.00 22.45 152 ILE A N 1
ATOM 859 C CA . ILE A 1 118 ? 22.214 37.118 72.696 1.00 21.50 152 ILE A CA 1
ATOM 860 C C . ILE A 1 118 ? 20.697 37.158 72.488 1.00 21.45 152 ILE A C 1
ATOM 861 O O . ILE A 1 118 ? 20.174 38.133 71.946 1.00 21.61 152 ILE A O 1
ATOM 866 N N . PHE A 1 119 ? 20.007 36.117 72.944 1.00 21.32 153 PHE A N 1
ATOM 867 C CA . PHE A 1 119 ? 18.549 36.017 72.743 1.00 22.30 153 PHE A CA 1
ATOM 868 C C . PHE A 1 119 ? 17.809 37.185 73.379 1.00 24.25 153 PHE A C 1
ATOM 869 O O . PHE A 1 119 ? 18.194 37.677 74.437 1.00 23.77 153 PHE A O 1
ATOM 877 N N . GLN A 1 120 ? 16.718 37.600 72.739 1.00 25.77 154 GLN A N 1
ATOM 878 C CA . GLN A 1 120 ? 15.974 38.763 73.163 1.00 28.42 154 GLN A CA 1
ATOM 879 C C . GLN A 1 120 ? 14.792 38.393 74.024 1.00 28.81 154 GLN A C 1
ATOM 880 O O . GLN A 1 120 ? 14.122 39.282 74.571 1.00 29.88 154 GLN A O 1
ATOM 886 N N . ARG A 1 121 ? 14.486 37.102 74.115 1.00 28.25 155 ARG A N 1
ATOM 887 C CA . ARG A 1 121 ? 13.400 36.672 74.992 1.00 27.56 155 ARG A CA 1
ATOM 888 C C . ARG A 1 121 ? 13.972 35.651 75.953 1.00 27.32 155 ARG A C 1
ATOM 889 O O . ARG A 1 121 ? 14.912 34.921 75.605 1.00 27.09 155 ARG A O 1
ATOM 893 N N . GLY A 1 122 ? 13.439 35.614 77.167 1.00 25.57 156 GLY A N 1
ATOM 894 C CA . GLY A 1 122 ? 13.873 34.581 78.117 1.00 24.02 156 GLY A CA 1
ATOM 895 C C . GLY A 1 122 ? 12.847 34.496 79.222 1.00 23.58 156 GLY A C 1
ATOM 896 O O . GLY A 1 122 ? 12.073 35.440 79.413 1.00 24.62 156 GLY A O 1
ATOM 897 N N . GLY A 1 123 ? 12.830 33.376 79.930 1.00 22.42 157 GLY A N 1
ATOM 898 C CA . GLY A 1 123 ? 11.863 33.179 80.991 1.00 24.13 157 GLY A CA 1
ATOM 899 C C . GLY A 1 123 ? 12.388 32.429 82.190 1.00 23.94 157 GLY A C 1
ATOM 900 O O . GLY A 1 123 ? 13.327 31.615 82.074 1.00 23.52 157 GLY A O 1
ATOM 901 N N . GLY A 1 124 ? 11.802 32.719 83.366 1.00 24.19 158 GLY A N 1
ATOM 902 C CA . GLY A 1 124 ? 12.155 32.002 84.584 1.00 22.38 158 GLY A CA 1
ATOM 903 C C . GLY A 1 124 ? 13.600 32.253 84.935 1.00 21.74 158 GLY A C 1
ATOM 904 O O . GLY A 1 124 ? 14.132 33.305 84.652 1.00 21.94 158 GLY A O 1
ATOM 905 N N . ALA A 1 125 ? 14.240 31.259 85.535 1.00 23.09 159 ALA A N 1
ATOM 906 C CA . ALA A 1 125 ? 15.637 31.387 85.966 1.00 23.64 159 ALA A CA 1
ATOM 907 C C . ALA A 1 125 ? 16.569 31.669 84.816 1.00 24.94 159 ALA A C 1
ATOM 908 O O . ALA A 1 125 ? 17.684 32.186 85.025 1.00 24.91 159 ALA A O 1
ATOM 910 N N . ASP A 1 126 ? 16.128 31.348 83.589 1.00 23.98 160 ASP A N 1
ATOM 911 C CA . ASP A 1 126 ? 16.977 31.617 82.390 1.00 24.74 160 ASP A CA 1
ATOM 912 C C . ASP A 1 126 ? 17.206 33.089 82.127 1.00 24.16 160 ASP A C 1
ATOM 913 O O . ASP A 1 126 ? 18.205 33.467 81.494 1.00 23.75 160 ASP A O 1
ATOM 918 N N . ARG A 1 127 ? 16.323 33.934 82.662 1.00 22.71 161 ARG A N 1
ATOM 919 C CA . ARG A 1 127 ? 16.517 35.382 82.583 1.00 23.80 161 ARG A CA 1
ATOM 920 C C . ARG A 1 127 ? 17.770 35.848 83.332 1.00 24.37 161 ARG A C 1
ATOM 921 O O . ARG A 1 127 ? 18.222 36.976 83.127 1.00 24.09 161 ARG A O 1
ATOM 929 N N . LEU A 1 128 ? 18.340 34.993 84.184 1.00 24.28 162 LEU A N 1
ATOM 930 C CA . LEU A 1 128 ? 19.580 35.370 84.904 1.00 25.44 162 LEU A CA 1
ATOM 931 C C . LEU A 1 128 ? 20.862 35.153 84.080 1.00 25.61 162 LEU A C 1
ATOM 932 O O . LEU A 1 128 ? 21.966 35.555 84.500 1.00 26.14 162 LEU A O 1
ATOM 937 N N . SER A 1 129 ? 20.721 34.563 82.886 1.00 25.49 163 SER A N 1
ATOM 938 C CA . SER A 1 129 ? 21.894 34.311 82.016 1.00 24.70 163 SER A CA 1
ATOM 939 C C . SER A 1 129 ? 21.699 34.887 80.612 1.00 25.12 163 SER A C 1
ATOM 940 O O . SER A 1 129 ? 20.593 34.878 80.072 1.00 24.60 163 SER A O 1
ATOM 944 N N . ASN A 1 130 ? 22.776 35.404 80.036 1.00 24.57 164 ASN A N 1
ATOM 945 C CA . ASN A 1 130 ? 22.749 35.892 78.671 1.00 23.78 164 ASN A CA 1
ATOM 946 C C . ASN A 1 130 ? 22.789 34.792 77.629 1.00 22.67 164 ASN A C 1
ATOM 947 O O . ASN A 1 130 ? 23.733 34.752 76.833 1.00 22.07 164 ASN A O 1
ATOM 952 N N . LYS A 1 131 ? 21.766 33.926 77.603 1.00 20.84 165 LYS A N 1
ATOM 953 C CA . LYS A 1 131 ? 21.738 32.811 76.651 1.00 20.61 165 LYS A CA 1
ATOM 954 C C . LYS A 1 131 ? 21.621 33.363 75.221 1.00 18.66 165 LYS A C 1
ATOM 955 O O . LYS A 1 131 ? 21.168 34.499 75.019 1.00 18.65 165 LYS A O 1
ATOM 961 N N . GLY A 1 132 ? 22.092 32.580 74.249 1.00 17.96 166 GLY A N 1
ATOM 962 C CA . GLY A 1 132 ? 22.273 33.107 72.881 1.00 18.50 166 GLY A CA 1
ATOM 963 C C . GLY A 1 132 ? 22.882 32.048 71.996 1.00 18.88 166 GLY A C 1
ATOM 964 O O . GLY A 1 132 ? 22.775 30.858 72.274 1.00 18.69 166 GLY A O 1
ATOM 965 N N . PHE A 1 133 ? 23.543 32.489 70.924 1.00 19.48 167 PHE A N 1
ATOM 966 C CA . PHE A 1 133 ? 24.302 31.556 70.123 1.00 20.48 167 PHE A CA 1
ATOM 967 C C . PHE A 1 133 ? 25.597 32.212 69.644 1.00 19.65 167 PHE A C 1
ATOM 968 O O . PHE A 1 133 ? 25.689 33.439 69.595 1.00 20.65 167 PHE A O 1
ATOM 976 N N . ALA A 1 134 ? 26.579 31.365 69.349 1.00 20.76 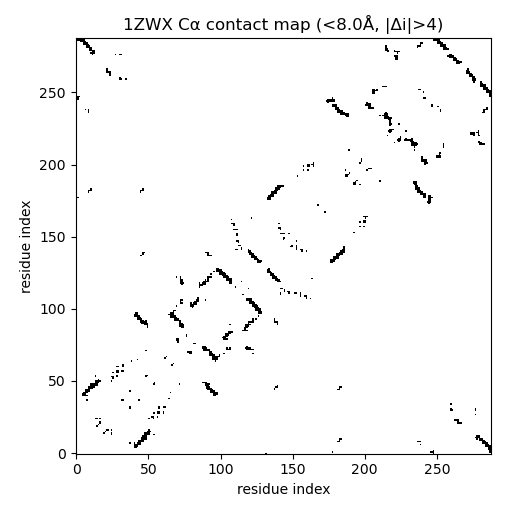168 ALA A N 1
ATOM 977 C CA . ALA A 1 134 ? 27.859 31.775 68.751 1.00 20.51 168 ALA A CA 1
ATOM 978 C C . ALA A 1 134 ? 27.879 31.277 67.308 1.00 20.36 168 ALA A C 1
ATOM 979 O O . ALA A 1 134 ? 27.460 30.156 67.023 1.00 20.10 168 ALA A O 1
ATOM 981 N N . TYR A 1 135 ? 28.396 32.116 66.412 1.00 20.40 169 TYR A N 1
ATOM 982 C CA . TYR A 1 135 ? 28.528 31.722 65.014 1.00 20.31 169 TYR A CA 1
ATOM 983 C C . TYR A 1 135 ? 30.029 31.741 64.721 1.00 19.59 169 TYR A C 1
ATOM 984 O O . TYR A 1 135 ? 30.695 32.695 65.081 1.00 19.62 169 TYR A O 1
ATOM 993 N N . VAL A 1 136 ? 30.513 30.696 64.078 1.00 20.77 170 VAL A N 1
ATOM 994 C CA . VAL A 1 136 ? 31.856 30.738 63.491 1.00 22.03 170 VAL A CA 1
ATOM 995 C C . VAL A 1 136 ? 31.840 30.333 62.014 1.00 21.73 170 VAL A C 1
ATOM 996 O O . VAL A 1 136 ? 31.069 29.465 61.613 1.00 22.71 170 VAL A O 1
ATOM 1000 N N . LYS A 1 137 ? 32.725 30.948 61.233 1.00 22.38 171 LYS A N 1
ATOM 1001 C CA . LYS A 1 137 ? 33.120 30.409 59.926 1.00 22.54 171 LYS A CA 1
ATOM 1002 C C . LYS A 1 137 ? 34.587 29.899 60.048 1.00 22.08 171 LYS A C 1
ATOM 1003 O O . LYS A 1 137 ? 35.434 30.646 60.431 1.00 21.79 171 LYS A O 1
ATOM 1009 N N . ILE A 1 138 ? 34.819 28.610 59.829 1.00 22.72 172 ILE A N 1
ATOM 1010 C CA . ILE A 1 138 ? 36.165 28.055 59.868 1.00 24.11 172 ILE A CA 1
ATOM 1011 C C . ILE A 1 138 ? 36.569 27.689 58.437 1.00 24.63 172 ILE A C 1
ATOM 1012 O O . ILE A 1 138 ? 35.707 27.442 57.583 1.00 23.76 172 ILE A O 1
ATOM 1017 N N . MET A 1 139 ? 37.879 27.602 58.213 1.00 24.66 173 MET A N 1
ATOM 1018 C CA . MET A 1 139 ? 38.426 27.062 56.958 1.00 23.45 173 MET A CA 1
ATOM 1019 C C . MET A 1 139 ? 39.195 25.800 57.250 1.00 23.81 173 MET A C 1
ATOM 1020 O O . MET A 1 139 ? 40.149 25.803 58.074 1.00 22.79 173 MET A O 1
ATOM 1025 N N . LYS A 1 140 ? 38.781 24.721 56.594 1.00 22.41 174 LYS A N 1
ATOM 1026 C CA . LYS A 1 140 ? 39.473 23.458 56.662 1.00 23.93 174 LYS A CA 1
ATOM 1027 C C . LYS A 1 140 ? 40.002 23.122 55.244 1.00 24.55 174 LYS A C 1
ATOM 1028 O O . LYS A 1 140 ? 39.224 22.794 54.349 1.00 23.76 174 LYS A O 1
ATOM 1034 N N . ASN A 1 141 ? 41.317 23.220 55.067 1.00 24.78 175 ASN A N 1
ATOM 1035 C CA . ASN A 1 141 ? 41.970 22.788 53.821 1.00 25.15 175 ASN A CA 1
ATOM 1036 C C . ASN A 1 141 ? 41.306 23.404 52.583 1.00 24.87 175 ASN A C 1
ATOM 1037 O O . ASN A 1 141 ? 40.993 22.685 51.630 1.00 26.27 175 ASN A O 1
ATOM 1042 N N . GLY A 1 142 ? 41.044 24.709 52.639 1.00 23.73 176 GLY A N 1
ATOM 1043 C CA . GLY A 1 142 ? 40.545 25.476 51.496 1.00 24.56 176 GLY A CA 1
ATOM 1044 C C . GLY A 1 142 ? 39.026 25.523 51.414 1.00 26.11 176 GLY A C 1
ATOM 1045 O O . GLY A 1 142 ? 38.456 26.124 50.474 1.00 26.51 176 GLY A O 1
ATOM 1046 N N . LYS A 1 143 ? 38.379 24.908 52.406 1.00 25.48 177 LYS A N 1
ATOM 1047 C CA . LYS A 1 143 ? 36.926 24.715 52.381 1.00 26.13 177 LYS A CA 1
ATOM 1048 C C . LYS A 1 143 ? 36.254 25.345 53.606 1.00 26.12 177 LYS A C 1
ATOM 1049 O O . LYS A 1 143 ? 36.684 25.116 54.740 1.00 26.30 177 LYS A O 1
ATOM 1055 N N . PRO A 1 144 ? 35.183 26.126 53.375 1.00 27.05 178 PRO A N 1
ATOM 1056 C CA . PRO A 1 144 ? 34.479 26.768 54.488 1.00 26.26 178 PRO A CA 1
ATOM 1057 C C . PRO A 1 144 ? 33.424 25.889 55.165 1.00 26.64 178 PRO A C 1
ATOM 1058 O O . PRO A 1 144 ? 32.737 25.047 54.511 1.00 25.17 178 PRO A O 1
ATOM 1062 N N . TYR A 1 145 ? 33.295 26.081 56.480 1.00 25.71 179 TYR A N 1
ATOM 1063 C CA . TYR A 1 145 ? 32.287 25.370 57.276 1.00 25.44 179 TYR A CA 1
ATOM 1064 C C . TYR A 1 145 ? 31.727 26.384 58.249 1.00 25.23 179 TYR A C 1
ATOM 1065 O O . TYR A 1 145 ? 32.474 27.198 58.795 1.00 24.83 179 TYR A O 1
ATOM 1074 N N . HIS A 1 146 ? 30.394 26.397 58.381 1.00 23.75 180 HIS A N 1
ATOM 1075 C CA . HIS A 1 146 ? 29.692 27.378 59.222 1.00 22.57 180 HIS A CA 1
ATOM 1076 C C . HIS A 1 146 ? 29.058 26.604 60.380 1.00 21.69 180 HIS A C 1
ATOM 1077 O O . HIS A 1 146 ? 28.424 25.556 60.174 1.00 22.16 180 HIS A O 1
ATOM 1084 N N . ILE A 1 147 ? 29.283 27.085 61.609 1.00 22.50 181 ILE A N 1
ATOM 1085 C CA . ILE A 1 147 ? 28.814 26.344 62.792 1.00 22.00 181 ILE A CA 1
ATOM 1086 C C . ILE A 1 147 ? 28.146 27.343 63.714 1.00 21.74 181 ILE A C 1
ATOM 1087 O O . ILE A 1 147 ? 28.724 28.394 64.025 1.00 21.40 181 ILE A O 1
ATOM 1092 N N . ILE A 1 148 ? 26.905 27.019 64.087 1.00 21.09 182 ILE A N 1
ATOM 1093 C CA . ILE A 1 148 ? 26.171 27.777 65.096 1.00 20.52 182 ILE A CA 1
ATOM 1094 C C . ILE A 1 148 ? 26.013 26.851 66.298 1.00 19.51 182 ILE A C 1
ATOM 1095 O O . ILE A 1 148 ? 25.490 25.724 66.170 1.00 19.22 182 ILE A O 1
ATOM 1100 N N . GLY A 1 149 ? 26.528 27.313 67.443 1.00 19.11 183 GLY A N 1
ATOM 1101 C CA . GLY A 1 149 ? 26.447 26.578 68.717 1.00 17.48 183 GLY A CA 1
ATOM 1102 C C . GLY A 1 149 ? 25.482 27.366 69.608 1.00 17.14 183 GLY A C 1
ATOM 1103 O O . GLY A 1 149 ? 25.523 28.593 69.648 1.00 18.19 183 GLY A O 1
ATOM 1104 N N . THR A 1 150 ? 24.605 26.667 70.306 1.00 17.64 184 THR A N 1
ATOM 1105 C CA . THR A 1 150 ? 23.518 27.369 71.052 1.00 16.96 184 THR A CA 1
ATOM 1106 C C . THR A 1 150 ? 23.066 26.546 72.226 1.00 17.38 184 THR A C 1
ATOM 1107 O O . THR A 1 150 ? 23.349 25.337 72.321 1.00 15.33 184 THR A O 1
ATOM 1111 N N . HIS A 1 151 ? 22.328 27.203 73.117 1.00 18.35 185 HIS A N 1
ATOM 1112 C CA . HIS A 1 151 ? 21.717 26.542 74.259 1.00 19.00 185 HIS A CA 1
ATOM 1113 C C . HIS A 1 151 ? 20.477 27.397 74.533 1.00 18.87 185 HIS A C 1
ATOM 1114 O O . HIS A 1 151 ? 20.579 28.553 74.935 1.00 19.44 185 HIS A O 1
ATOM 1121 N N . THR A 1 152 ? 19.310 26.815 74.262 1.00 19.92 186 THR A N 1
ATOM 1122 C CA . THR A 1 152 ? 18.038 27.564 74.305 1.00 19.62 186 THR A CA 1
ATOM 1123 C C . THR A 1 152 ? 17.341 27.429 75.688 1.00 19.38 186 THR A C 1
ATOM 1124 O O . THR A 1 152 ? 17.763 26.672 76.549 1.00 19.66 186 THR A O 1
ATOM 1128 N N . GLN A 1 153 ? 16.291 28.224 75.855 1.00 19.73 187 GLN A N 1
ATOM 1129 C CA . GLN A 1 153 ? 15.420 28.216 77.037 1.00 19.99 187 GLN A CA 1
ATOM 1130 C C . GLN A 1 153 ? 15.030 26.823 77.518 1.00 20.30 187 GLN A C 1
ATOM 1131 O O . GLN A 1 153 ? 14.539 26.004 76.733 1.00 19.85 187 GLN A O 1
ATOM 1137 N N . ALA A 1 154 ? 15.168 26.579 78.838 1.00 20.55 188 ALA A N 1
ATOM 1138 C CA . ALA A 1 154 ? 14.753 25.319 79.442 1.00 22.32 188 ALA A CA 1
ATOM 1139 C C . ALA A 1 154 ? 13.286 25.406 79.909 1.00 23.50 188 ALA A C 1
ATOM 1140 O O . ALA A 1 154 ? 12.762 26.501 80.110 1.00 24.03 188 ALA A O 1
ATOM 1142 N N . ASP A 1 155 ? 12.656 24.244 80.082 1.00 24.71 189 ASP A N 1
ATOM 1143 C CA . ASP A 1 155 ? 11.436 24.158 80.926 1.00 26.68 189 ASP A CA 1
ATOM 1144 C C . ASP A 1 155 ? 11.854 24.575 82.360 1.00 27.50 189 ASP A C 1
ATOM 1145 O O . ASP A 1 155 ? 12.963 24.202 82.808 1.00 27.51 189 ASP A O 1
ATOM 1150 N N . ASP A 1 156 ? 11.000 25.370 83.038 1.00 28.42 190 ASP A N 1
ATOM 1151 C CA . ASP A 1 156 ? 11.251 25.959 84.386 1.00 28.01 190 ASP A CA 1
ATOM 1152 C C . ASP A 1 156 ? 9.985 25.632 85.160 1.00 28.66 190 ASP A C 1
ATOM 1153 O O . ASP A 1 156 ? 8.887 25.809 84.626 1.00 27.88 190 ASP A O 1
ATOM 1158 N N . SER A 1 157 ? 10.113 25.185 86.406 1.00 28.04 191 SER A N 1
ATOM 1159 C CA . SER A 1 157 ? 8.930 24.993 87.255 1.00 28.99 191 SER A CA 1
ATOM 1160 C C . SER A 1 157 ? 7.954 26.177 87.231 1.00 28.15 191 SER A C 1
ATOM 1161 O O . SER A 1 157 ? 6.740 25.981 87.188 1.00 29.51 191 SER A O 1
ATOM 1164 N N . LEU A 1 158 ? 8.487 27.389 87.227 1.00 26.94 192 LEU A N 1
ATOM 1165 C CA . LEU A 1 158 ? 7.652 28.553 87.435 1.00 27.76 192 LEU A CA 1
ATOM 1166 C C . LEU A 1 158 ? 7.149 29.217 86.147 1.00 27.15 192 LEU A C 1
ATOM 1167 O O . LEU A 1 158 ? 6.542 30.289 86.200 1.00 27.77 192 LEU A O 1
ATOM 1172 N N . ILE A 1 159 ? 7.412 28.598 84.996 1.00 26.61 193 ILE A N 1
ATOM 1173 C CA . ILE A 1 159 ? 6.772 29.051 83.745 1.00 26.60 193 ILE A CA 1
ATOM 1174 C C . ILE A 1 159 ? 6.082 27.873 83.090 1.00 25.73 193 ILE A C 1
ATOM 1175 O O . ILE A 1 159 ? 6.524 26.735 83.220 1.00 26.02 193 ILE A O 1
ATOM 1180 N N . SER A 1 160 ? 4.941 28.118 82.461 1.00 25.87 194 SER A N 1
ATOM 1181 C CA . SER A 1 160 ? 4.199 27.028 81.860 1.00 26.95 194 SER A CA 1
ATOM 1182 C C . SER A 1 160 ? 4.997 26.497 80.679 1.00 27.10 194 SER A C 1
ATOM 1183 O O . SER A 1 160 ? 5.860 27.204 80.131 1.00 26.24 194 SER A O 1
ATOM 1186 N N . LYS A 1 161 ? 4.729 25.253 80.323 1.00 28.16 195 LYS A N 1
ATOM 1187 C CA . LYS A 1 161 ? 5.351 24.639 79.150 1.00 29.48 195 LYS A CA 1
ATOM 1188 C C . LYS A 1 161 ? 4.940 25.347 77.842 1.00 29.01 195 LYS A C 1
ATOM 1189 O O . LYS A 1 161 ? 5.732 25.375 76.909 1.00 27.90 195 LYS A O 1
ATOM 1195 N N . ASP A 1 162 ? 3.736 25.930 77.772 1.00 27.98 196 ASP A N 1
ATOM 1196 C CA . ASP A 1 162 ? 3.373 26.807 76.626 1.00 28.33 196 ASP A CA 1
ATOM 1197 C C . ASP A 1 162 ? 4.292 28.004 76.498 1.00 27.03 196 ASP A C 1
ATOM 1198 O O . ASP A 1 162 ? 4.692 28.420 75.395 1.00 25.84 196 ASP A O 1
ATOM 1203 N N . THR A 1 163 ? 4.581 28.602 77.644 1.00 24.24 197 THR A N 1
ATOM 1204 C CA . THR A 1 163 ? 5.474 29.743 77.695 1.00 23.16 197 THR A CA 1
ATOM 1205 C C . THR A 1 163 ? 6.940 29.353 77.279 1.00 22.46 197 THR A C 1
ATOM 1206 O O . THR A 1 163 ? 7.560 30.027 76.456 1.00 21.83 197 THR A O 1
ATOM 1210 N N . SER A 1 164 ? 7.471 28.306 77.873 1.00 22.15 198 SER A N 1
ATOM 1211 C CA . SER A 1 164 ? 8.848 27.903 77.525 1.00 23.50 198 SER A CA 1
ATOM 1212 C C . SER A 1 164 ? 8.905 27.460 76.035 1.00 23.21 198 SER A C 1
ATOM 1213 O O . SER A 1 164 ? 9.851 27.782 75.326 1.00 22.77 198 SER A O 1
ATOM 1216 N N . ARG A 1 165 ? 7.871 26.784 75.554 1.00 22.43 199 ARG A N 1
ATOM 1217 C CA . ARG A 1 165 ? 7.795 26.472 74.110 1.00 23.88 199 ARG A CA 1
ATOM 1218 C C . ARG A 1 165 ? 7.784 27.710 73.187 1.00 22.60 199 ARG A C 1
ATOM 1219 O O . ARG A 1 165 ? 8.488 27.764 72.137 1.00 21.93 199 ARG A O 1
ATOM 1227 N N . ALA A 1 166 ? 6.987 28.716 73.541 1.00 21.95 200 ALA A N 1
ATOM 1228 C CA . ALA A 1 166 ? 6.957 29.957 72.779 1.00 21.75 200 ALA A CA 1
ATOM 1229 C C . ALA A 1 166 ? 8.316 30.654 72.778 1.00 22.25 200 ALA A C 1
ATOM 1230 O O . ALA A 1 166 ? 8.763 31.161 71.744 1.00 21.18 200 ALA A O 1
ATOM 1232 N N . ILE A 1 167 ? 8.953 30.728 73.953 1.00 20.50 201 ILE A N 1
ATOM 1233 C CA . ILE A 1 167 ? 10.270 31.364 74.036 1.00 19.98 201 ILE A CA 1
ATOM 1234 C C . ILE A 1 167 ? 11.273 30.614 73.116 1.00 19.10 201 ILE A C 1
ATOM 1235 O O . ILE A 1 167 ? 11.957 31.254 72.327 1.00 19.86 201 ILE A O 1
ATOM 1240 N N . ARG A 1 168 ? 11.320 29.291 73.203 1.00 21.16 202 ARG A N 1
ATOM 1241 C CA . ARG A 1 168 ? 12.241 28.486 72.357 1.00 20.88 202 ARG A CA 1
ATOM 1242 C C . ARG A 1 168 ? 11.949 28.686 70.876 1.00 22.07 202 ARG A C 1
ATOM 1243 O O . ARG A 1 168 ? 12.853 28.757 70.066 1.00 20.77 202 ARG A O 1
ATOM 1251 N N . ALA A 1 169 ? 10.665 28.815 70.530 1.00 21.79 203 ALA A N 1
ATOM 1252 C CA . ALA A 1 169 ? 10.271 29.051 69.154 1.00 21.95 203 ALA A CA 1
ATOM 1253 C C . ALA A 1 169 ? 10.764 30.413 68.679 1.00 21.84 203 ALA A C 1
ATOM 1254 O O . ALA A 1 169 ? 11.231 30.523 67.524 1.00 22.06 203 ALA A O 1
ATOM 1256 N N . GLU A 1 170 ? 10.745 31.426 69.558 1.00 20.11 204 GLU A N 1
ATOM 1257 C CA . GLU A 1 170 ? 11.219 32.756 69.203 1.00 20.13 204 GLU A CA 1
ATOM 1258 C C . GLU A 1 170 ? 12.741 32.703 69.059 1.00 20.56 204 GLU A C 1
ATOM 1259 O O . GLU A 1 170 ? 13.322 33.313 68.141 1.00 19.80 204 GLU A O 1
ATOM 1265 N N . GLN A 1 171 ? 13.383 31.956 69.952 1.00 20.03 205 GLN A N 1
ATOM 1266 C CA . GLN A 1 171 ? 14.862 31.832 69.903 1.00 20.75 205 GLN A CA 1
ATOM 1267 C C . GLN A 1 171 ? 15.306 31.080 68.650 1.00 21.01 205 GLN A C 1
ATOM 1268 O O . GLN A 1 171 ? 16.296 31.449 68.035 1.00 22.00 205 GLN A O 1
ATOM 1274 N N . MET A 1 172 ? 14.581 30.028 68.268 1.00 22.51 206 MET A N 1
ATOM 1275 C CA . MET A 1 172 ? 14.870 29.370 66.988 1.00 23.93 206 MET A CA 1
ATOM 1276 C C . MET A 1 172 ? 14.748 30.327 65.797 1.00 23.69 206 MET A C 1
ATOM 1277 O O . MET A 1 172 ? 15.596 30.279 64.882 1.00 23.48 206 MET A O 1
ATOM 1284 N N . GLN A 1 173 ? 13.724 31.189 65.805 1.00 23.33 207 GLN A N 1
ATOM 1285 C CA . GLN A 1 173 ? 13.595 32.230 64.793 1.00 23.19 207 GLN A CA 1
ATOM 1286 C C . GLN A 1 173 ? 14.780 33.190 64.800 1.00 23.44 207 GLN A C 1
ATOM 1287 O O . GLN A 1 173 ? 15.221 33.596 63.724 1.00 21.46 207 GLN A O 1
ATOM 1293 N N . GLU A 1 174 ? 15.256 33.594 65.989 1.00 21.46 208 GLU A N 1
ATOM 1294 C CA . GLU A 1 174 ? 16.447 34.460 66.047 1.00 23.34 208 GLU A CA 1
ATOM 1295 C C . GLU A 1 174 ? 17.611 33.853 65.257 1.00 21.56 208 GLU A C 1
ATOM 1296 O O . GLU A 1 174 ? 18.298 34.576 64.561 1.00 22.77 208 GLU A O 1
ATOM 1302 N N . ILE A 1 175 ? 17.786 32.541 65.365 1.00 21.09 209 ILE A N 1
ATOM 1303 C CA . ILE A 1 175 ? 18.849 31.815 64.665 1.00 21.93 209 ILE A CA 1
ATOM 1304 C C . ILE A 1 175 ? 18.609 31.859 63.136 1.00 23.28 209 ILE A C 1
ATOM 1305 O O . ILE A 1 175 ? 19.505 32.206 62.353 1.00 22.67 209 ILE A O 1
ATOM 1310 N N . GLN A 1 176 ? 17.386 31.542 62.725 1.00 23.49 210 GLN A N 1
ATOM 1311 C CA . GLN A 1 176 ? 17.078 31.578 61.282 1.00 25.18 210 GLN A CA 1
ATOM 1312 C C . GLN A 1 176 ? 17.152 32.961 60.698 1.00 24.59 210 GLN A C 1
ATOM 1313 O O . GLN A 1 176 ? 17.575 33.107 59.563 1.00 26.26 210 GLN A O 1
ATOM 1319 N N . THR A 1 177 ? 16.741 33.989 61.435 1.00 24.20 211 THR A N 1
ATOM 1320 C CA . THR A 1 177 ? 16.843 35.364 60.958 1.00 24.72 211 THR A CA 1
ATOM 1321 C C . THR A 1 177 ? 18.300 35.754 60.718 1.00 25.95 211 THR A C 1
ATOM 1322 O O . THR A 1 177 ? 18.644 36.456 59.739 1.00 25.45 211 THR A O 1
ATOM 1326 N N . PHE A 1 178 ? 19.157 35.294 61.624 1.00 25.41 212 PHE A N 1
ATOM 1327 C CA . PHE A 1 178 ? 20.583 35.604 61.519 1.00 25.93 212 PHE A CA 1
ATOM 1328 C C . PHE A 1 178 ? 21.143 34.929 60.268 1.00 25.22 212 PHE A C 1
ATOM 1329 O O . PHE A 1 178 ? 21.807 35.592 59.484 1.00 26.76 212 PHE A O 1
ATOM 1337 N N . ILE A 1 179 ? 20.856 33.639 60.084 1.00 26.19 213 ILE A N 1
ATOM 1338 C CA . ILE A 1 179 ? 21.278 32.857 58.924 1.00 26.98 213 ILE A CA 1
ATOM 1339 C C . ILE A 1 179 ? 20.805 33.493 57.599 1.00 28.90 213 ILE A C 1
ATOM 1340 O O . ILE A 1 179 ? 21.578 33.589 56.626 1.00 28.30 213 ILE A O 1
ATOM 1345 N N . ALA A 1 180 ? 19.543 33.932 57.569 1.00 29.37 214 ALA A N 1
ATOM 1346 C CA . ALA A 1 180 ? 18.995 34.601 56.379 1.00 31.37 214 ALA A CA 1
ATOM 1347 C C . ALA A 1 180 ? 19.736 35.897 56.061 1.00 32.23 214 ALA A C 1
ATOM 1348 O O . ALA A 1 180 ? 20.087 36.161 54.901 1.00 32.30 214 ALA A O 1
ATOM 1350 N N . LYS A 1 181 ? 19.984 36.695 57.092 1.00 32.89 215 LYS A N 1
ATOM 1351 C CA . LYS A 1 181 ? 20.647 37.979 56.954 1.00 34.70 215 LYS A CA 1
ATOM 1352 C C . LYS A 1 181 ? 22.103 37.825 56.509 1.00 35.51 215 LYS A C 1
ATOM 1353 O O . LYS A 1 181 ? 22.609 38.639 55.752 1.00 35.50 215 LYS A O 1
ATOM 1357 N N . LYS A 1 182 ? 22.753 36.776 57.002 1.00 36.48 216 LYS A N 1
ATOM 1358 C CA . LYS A 1 182 ? 24.147 36.446 56.701 1.00 37.61 216 LYS A CA 1
ATOM 1359 C C . LYS A 1 182 ? 24.406 36.211 55.208 1.00 37.45 216 LYS A C 1
ATOM 1360 O O . LYS A 1 182 ? 25.506 36.441 54.730 1.00 37.89 216 LYS A O 1
ATOM 1366 N N . ASN A 1 183 ? 23.413 35.709 54.484 1.00 37.82 217 ASN A N 1
ATOM 1367 C CA . ASN A 1 183 ? 23.562 35.476 53.044 1.00 37.92 217 ASN A CA 1
ATOM 1368 C C . ASN A 1 183 ? 24.720 34.540 52.748 1.00 36.95 217 ASN A C 1
ATOM 1369 O O . ASN A 1 183 ? 25.563 34.833 51.901 1.00 36.13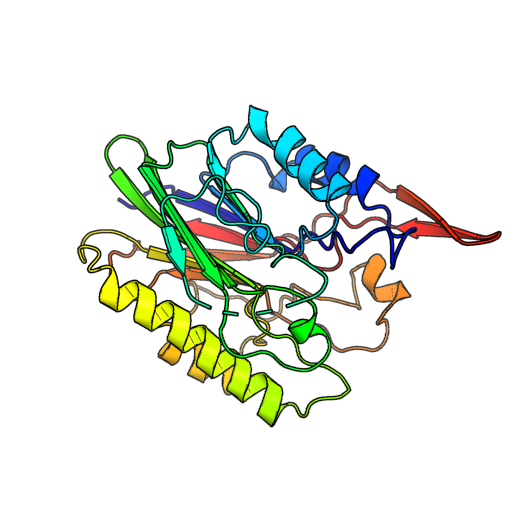 217 ASN A O 1
ATOM 1374 N N . ILE A 1 184 ? 24.771 33.421 53.455 1.00 35.10 218 ILE A N 1
ATOM 1375 C CA . ILE A 1 184 ? 25.807 32.439 53.242 1.00 33.63 218 ILE A CA 1
ATOM 1376 C C . ILE A 1 184 ? 25.493 31.693 51.942 1.00 34.14 218 ILE A C 1
ATOM 1377 O O . ILE A 1 184 ? 24.351 31.241 51.756 1.00 32.75 218 ILE A O 1
ATOM 1382 N N . PRO A 1 185 ? 26.491 31.591 51.027 1.00 33.48 219 PRO A N 1
ATOM 1383 C CA . PRO A 1 185 ? 26.295 30.857 49.770 1.00 33.25 219 PRO A CA 1
ATOM 1384 C C . PRO A 1 185 ? 25.734 29.475 49.986 1.00 32.99 219 PRO A C 1
ATOM 1385 O O . PRO A 1 185 ? 26.146 28.769 50.902 1.00 32.43 219 PRO A O 1
ATOM 1389 N N . LYS A 1 186 ? 24.794 29.078 49.124 1.00 32.19 220 LYS A N 1
ATOM 1390 C CA . LYS A 1 186 ? 24.087 27.819 49.289 1.00 31.46 220 LYS A CA 1
ATOM 1391 C C . LYS A 1 186 ? 24.972 26.612 49.107 1.00 31.29 220 LYS A C 1
ATOM 1392 O O . LYS A 1 186 ? 24.631 25.529 49.572 1.00 30.86 220 LYS A O 1
ATOM 1398 N N . ASP A 1 187 ? 26.097 26.777 48.402 1.00 30.29 221 ASP A N 1
ATOM 1399 C CA . ASP A 1 187 ? 27.005 25.657 48.224 1.00 31.28 221 ASP A CA 1
ATOM 1400 C C . ASP A 1 187 ? 27.937 25.489 49.440 1.00 30.48 221 ASP A C 1
ATOM 1401 O O . ASP A 1 187 ? 28.797 24.636 49.429 1.00 29.69 221 ASP A O 1
ATOM 1406 N N . GLU A 1 188 ? 27.701 26.263 50.500 1.00 30.20 222 GLU A N 1
ATOM 1407 C CA . GLU A 1 188 ? 28.441 26.074 51.763 1.00 29.47 222 GLU A CA 1
ATOM 1408 C C . GLU A 1 188 ? 27.565 25.489 52.887 1.00 29.76 222 GLU A C 1
ATOM 1409 O O . GLU A 1 188 ? 26.383 25.827 52.985 1.00 29.68 222 GLU A O 1
ATOM 1415 N N . ILE A 1 189 ? 28.147 24.631 53.722 1.00 27.29 223 ILE A N 1
ATOM 1416 C CA . ILE A 1 189 ? 27.383 23.913 54.739 1.00 26.35 223 ILE A CA 1
ATOM 1417 C C . ILE A 1 189 ? 27.251 24.731 56.041 1.00 25.69 223 ILE A C 1
ATOM 1418 O O . ILE A 1 189 ? 28.181 25.428 56.448 1.00 23.82 223 ILE A O 1
ATOM 1423 N N . ILE A 1 190 ? 26.062 24.643 56.661 1.00 25.38 224 ILE A N 1
ATOM 1424 C CA . ILE A 1 190 ? 25.785 25.270 57.962 1.00 24.04 224 ILE A CA 1
ATOM 1425 C C . ILE A 1 190 ? 25.316 24.170 58.919 1.00 23.70 224 ILE A C 1
ATOM 1426 O O . ILE A 1 190 ? 24.403 23.372 58.601 1.00 21.49 224 ILE A O 1
ATOM 1431 N N . PHE A 1 191 ? 25.970 24.127 60.082 1.00 22.83 225 PHE A N 1
ATOM 1432 C CA . PHE A 1 191 ? 25.586 23.232 61.164 1.00 22.67 225 PHE A CA 1
ATOM 1433 C C . PHE A 1 191 ? 24.996 24.085 62.298 1.00 22.16 225 PHE A C 1
ATOM 1434 O O . PHE A 1 191 ? 25.396 25.241 62.514 1.00 21.40 225 PHE A O 1
ATOM 1442 N N . ILE A 1 192 ? 24.022 23.510 62.988 1.00 22.45 226 ILE A N 1
ATOM 1443 C CA . ILE A 1 192 ? 23.381 24.177 64.132 1.00 21.89 226 ILE A CA 1
ATOM 1444 C C . ILE A 1 192 ? 23.337 23.102 65.198 1.00 20.88 226 ILE A C 1
ATOM 1445 O O . ILE A 1 192 ? 22.734 22.060 65.022 1.00 21.21 226 ILE A O 1
ATOM 1450 N N . GLY A 1 193 ? 24.028 23.336 66.310 1.00 20.51 227 GLY A N 1
ATOM 1451 C CA . GLY A 1 193 ? 24.106 22.307 67.346 1.00 19.58 227 GLY A CA 1
ATOM 1452 C C . GLY A 1 193 ? 24.092 22.852 68.769 1.00 17.74 227 GLY A C 1
ATOM 1453 O O . GLY A 1 193 ? 24.320 24.033 69.006 1.00 18.04 227 GLY A O 1
ATOM 1454 N N . GLY A 1 194 ? 23.830 21.955 69.707 1.00 19.18 228 GLY A N 1
ATOM 1455 C CA . GLY A 1 194 ? 23.817 22.288 71.133 1.00 19.21 228 GLY A CA 1
ATOM 1456 C C . GLY A 1 194 ? 22.597 21.702 71.807 1.00 19.98 228 GLY A C 1
ATOM 1457 O O . GLY A 1 194 ? 21.955 20.795 71.281 1.00 19.55 228 GLY A O 1
ATOM 1458 N N . ASP A 1 195 ? 22.296 22.232 72.990 1.00 19.54 229 ASP A N 1
ATOM 1459 C CA . ASP A 1 195 ? 21.166 21.762 73.797 1.00 19.39 229 ASP A CA 1
ATOM 1460 C C . ASP A 1 195 ? 19.981 22.624 73.384 1.00 19.61 229 ASP A C 1
ATOM 1461 O O . ASP A 1 195 ? 19.860 23.821 73.759 1.00 18.93 229 ASP A O 1
ATOM 1466 N N . LEU A 1 196 ? 19.146 22.045 72.520 1.00 19.96 230 LEU A N 1
ATOM 1467 C CA . LEU A 1 196 ? 17.983 22.753 71.991 1.00 20.48 230 LEU A CA 1
ATOM 1468 C C . LEU A 1 196 ? 16.764 22.693 72.935 1.00 20.90 230 LEU A C 1
ATOM 1469 O O . LEU A 1 196 ? 15.768 23.414 72.693 1.00 22.02 230 LEU A O 1
ATOM 1474 N N . ASN A 1 197 ? 16.842 21.843 73.962 1.00 20.95 231 ASN A N 1
ATOM 1475 C CA . ASN A 1 197 ? 15.807 21.784 75.028 1.00 21.03 231 ASN A CA 1
ATOM 1476 C C . ASN A 1 197 ? 14.409 21.402 74.458 1.00 22.43 231 ASN A C 1
ATOM 1477 O O . ASN A 1 197 ? 13.365 21.737 75.008 1.00 23.41 231 ASN A O 1
ATOM 1482 N N . VAL A 1 198 ? 14.431 20.700 73.331 1.00 23.10 232 VAL A N 1
ATOM 1483 C CA . VAL A 1 198 ? 13.228 20.174 72.687 1.00 22.89 232 VAL A CA 1
ATOM 1484 C C . VAL A 1 198 ? 13.394 18.663 72.638 1.00 24.21 232 VAL A C 1
ATOM 1485 O O . VAL A 1 198 ? 14.346 18.147 72.035 1.00 23.56 232 VAL A O 1
ATOM 1489 N N . ASN A 1 199 ? 12.486 17.952 73.313 1.00 25.19 233 ASN A N 1
ATOM 1490 C CA . ASN A 1 199 ? 12.534 16.515 73.400 1.00 26.97 233 ASN A CA 1
ATOM 1491 C C . ASN A 1 199 ? 12.129 15.866 72.060 1.00 27.38 233 ASN A C 1
ATOM 1492 O O . ASN A 1 199 ? 11.127 16.260 71.432 1.00 26.32 233 ASN A O 1
ATOM 1497 N N . TYR A 1 200 ? 12.945 14.914 71.617 1.00 27.97 234 TYR A N 1
ATOM 1498 C CA . TYR A 1 200 ? 12.789 14.274 70.323 1.00 29.69 234 TYR A CA 1
ATOM 1499 C C . TYR A 1 200 ? 11.423 13.612 70.215 1.00 31.34 234 TYR A C 1
ATOM 1500 O O . TYR A 1 200 ? 10.931 13.054 71.192 1.00 31.30 234 TYR A O 1
ATOM 1509 N N . GLY A 1 201 ? 10.834 13.700 69.027 1.00 31.72 235 GLY A N 1
ATOM 1510 C CA . GLY A 1 201 ? 9.641 12.935 68.693 1.00 33.89 235 GLY A CA 1
ATOM 1511 C C . GLY A 1 201 ? 8.361 13.519 69.241 1.00 34.41 235 GLY A C 1
ATOM 1512 O O . GLY A 1 201 ? 7.356 12.825 69.303 1.00 36.24 235 GLY A O 1
ATOM 1513 N N . THR A 1 202 ? 8.396 14.783 69.650 1.00 33.42 236 THR A N 1
ATOM 1514 C CA . THR A 1 202 ? 7.220 15.471 70.182 1.00 31.92 236 THR A CA 1
ATOM 1515 C C . THR A 1 202 ? 6.696 16.375 69.085 1.00 31.24 236 THR A C 1
ATOM 1516 O O . THR A 1 202 ? 7.363 16.535 68.039 1.00 29.84 236 THR A O 1
ATOM 1520 N N . ASP A 1 203 ? 5.500 16.954 69.295 1.00 30.52 237 ASP A N 1
ATOM 1521 C CA . ASP A 1 203 ? 5.000 18.012 68.419 1.00 29.67 237 ASP A CA 1
ATOM 1522 C C . ASP A 1 203 ? 6.007 19.160 68.312 1.00 28.19 237 ASP A C 1
ATOM 1523 O O . ASP A 1 203 ? 6.232 19.687 67.217 1.00 27.05 237 ASP A O 1
ATOM 1528 N N . GLU A 1 204 ? 6.579 19.565 69.454 1.00 25.93 238 GLU A N 1
ATOM 1529 C CA . GLU A 1 204 ? 7.551 20.658 69.474 1.00 24.72 238 GLU A CA 1
ATOM 1530 C C . GLU A 1 204 ? 8.786 20.289 68.616 1.00 24.43 238 GLU A C 1
ATOM 1531 O O . GLU A 1 204 ? 9.327 21.141 67.937 1.00 25.36 238 GLU A O 1
ATOM 1537 N N . TYR A 1 205 ? 9.205 19.035 68.657 1.00 24.56 239 TYR A N 1
ATOM 1538 C CA . TYR A 1 205 ? 10.309 18.559 67.798 1.00 25.35 239 TYR A CA 1
ATOM 1539 C C . TYR A 1 205 ? 9.978 18.766 66.314 1.00 25.83 239 TYR A C 1
ATOM 1540 O O . TYR A 1 205 ? 10.754 19.365 65.574 1.00 24.93 239 TYR A O 1
ATOM 1549 N N . HIS A 1 206 ? 8.791 18.320 65.899 1.00 26.99 240 HIS A N 1
ATOM 1550 C CA . HIS A 1 206 ? 8.299 18.573 64.538 1.00 27.55 240 HIS A CA 1
ATOM 1551 C C . HIS A 1 206 ? 8.418 20.017 64.160 1.00 27.04 240 HIS A C 1
ATOM 1552 O O . HIS A 1 206 ? 8.977 20.346 63.096 1.00 26.65 240 HIS A O 1
ATOM 1559 N N . ASP A 1 207 ? 7.928 20.910 65.025 1.00 26.01 241 ASP A N 1
ATOM 1560 C CA . ASP A 1 207 ? 7.966 22.327 64.732 1.00 25.35 241 ASP A CA 1
ATOM 1561 C C . ASP A 1 207 ? 9.377 22.910 64.688 1.00 25.44 241 ASP A C 1
ATOM 1562 O O . ASP A 1 207 ? 9.647 23.830 63.906 1.00 25.57 241 ASP A O 1
ATOM 1567 N N . MET A 1 208 ? 10.244 22.423 65.573 1.00 24.91 242 MET A N 1
ATOM 1568 C CA . MET A 1 208 ? 11.659 22.859 65.582 1.00 24.61 242 MET A CA 1
ATOM 1569 C C . MET A 1 208 ? 12.313 22.614 64.218 1.00 23.80 242 MET A C 1
ATOM 1570 O O . MET A 1 208 ? 13.047 23.475 63.725 1.00 24.51 242 MET A O 1
ATOM 1575 N N . LEU A 1 209 ? 12.047 21.448 63.632 1.00 24.46 243 LEU A N 1
ATOM 1576 C CA . LEU A 1 209 ? 12.569 21.134 62.276 1.00 25.86 243 LEU A CA 1
ATOM 1577 C C . LEU A 1 209 ? 12.209 22.255 61.303 1.00 25.88 243 LEU A C 1
ATOM 1578 O O . LEU A 1 209 ? 13.064 22.743 60.523 1.00 25.53 243 LEU A O 1
ATOM 1583 N N . LYS A 1 210 ? 10.976 22.756 61.393 1.00 24.54 244 LYS A N 1
ATOM 1584 C CA . LYS A 1 210 ? 10.547 23.818 60.494 1.00 24.13 244 LYS A CA 1
ATOM 1585 C C . LYS A 1 210 ? 11.133 25.174 60.829 1.00 23.62 244 LYS A C 1
ATOM 1586 O O . LYS A 1 210 ? 11.427 25.979 59.941 1.00 23.43 244 LYS A O 1
ATOM 1592 N N . LEU A 1 211 ? 11.261 25.460 62.121 1.00 22.71 245 LEU A N 1
ATOM 1593 C CA . LEU A 1 211 ? 11.690 26.794 62.553 1.00 23.38 245 LEU A CA 1
ATOM 1594 C C . LEU A 1 211 ? 13.195 27.008 62.311 1.00 23.02 245 LEU A C 1
ATOM 1595 O O . LEU A 1 211 ? 13.609 28.120 62.020 1.00 24.77 245 LEU A O 1
ATOM 1600 N N . LEU A 1 212 ? 13.974 25.959 62.501 1.00 23.54 246 LEU A N 1
ATOM 1601 C CA . LEU A 1 212 ? 15.443 25.984 62.221 1.00 23.94 246 LEU A CA 1
ATOM 1602 C C . LEU A 1 212 ? 15.754 25.603 60.783 1.00 24.59 246 LEU A C 1
ATOM 1603 O O . LEU A 1 212 ? 16.915 25.745 60.336 1.00 24.90 246 LEU A O 1
ATOM 1608 N N . ASN A 1 213 ? 14.746 25.090 60.064 1.00 25.17 247 ASN A N 1
ATOM 1609 C CA . ASN A 1 213 ? 14.935 24.588 58.686 1.00 26.20 247 ASN A CA 1
ATOM 1610 C C . ASN A 1 213 ? 15.981 23.457 58.627 1.00 26.40 247 ASN A C 1
ATOM 1611 O O . ASN A 1 213 ? 16.985 23.557 57.915 1.00 27.20 247 ASN A O 1
ATOM 1616 N N . VAL A 1 214 ? 15.755 22.395 59.393 1.00 26.49 248 VAL A N 1
ATOM 1617 C CA . VAL A 1 214 ? 16.679 21.280 59.482 1.00 26.17 248 VAL A CA 1
ATOM 1618 C C . VAL A 1 214 ? 15.867 19.996 59.406 1.00 27.35 248 VAL A C 1
ATOM 1619 O O . VAL A 1 214 ? 14.648 20.036 59.581 1.00 27.98 248 VAL A O 1
ATOM 1623 N N . SER A 1 215 ? 16.534 18.867 59.169 1.00 27.83 249 SER A N 1
ATOM 1624 C CA . SER A 1 215 ? 15.916 17.541 59.268 1.00 28.08 249 SER A CA 1
ATOM 1625 C C . SER A 1 215 ? 16.610 16.698 60.307 1.00 28.76 249 SER A C 1
ATOM 1626 O O . SER A 1 215 ? 17.737 17.013 60.721 1.00 26.44 249 SER A O 1
ATOM 1629 N N . SER A 1 216 ? 15.943 15.618 60.719 1.00 28.84 250 SER A N 1
ATOM 1630 C CA . SER A 1 216 ? 16.535 14.681 61.664 1.00 30.31 250 SER A CA 1
ATOM 1631 C C . SER A 1 216 ? 17.756 14.028 61.008 1.00 31.49 250 SER A C 1
ATOM 1632 O O . SER A 1 216 ? 17.700 13.709 59.805 1.00 31.04 250 SER A O 1
ATOM 1635 N N . PRO A 1 217 ? 18.871 13.899 61.754 1.00 31.56 251 PRO A N 1
ATOM 1636 C CA . PRO A 1 217 ? 19.992 13.078 61.254 1.00 32.77 251 PRO A CA 1
ATOM 1637 C C . PRO A 1 217 ? 19.544 11.693 60.763 1.00 33.89 251 PRO A C 1
ATOM 1638 O O . PRO A 1 217 ? 18.523 11.162 61.230 1.00 32.63 251 PRO A O 1
ATOM 1642 N N . ALA A 1 218 ? 20.304 11.138 59.809 1.00 35.36 252 ALA A N 1
ATOM 1643 C CA . ALA A 1 218 ? 19.998 9.844 59.194 1.00 36.93 252 ALA A CA 1
ATOM 1644 C C . ALA A 1 218 ? 19.947 8.696 60.200 1.00 38.37 252 ALA A C 1
ATOM 1645 O O . ALA A 1 218 ? 20.740 8.655 61.163 1.00 38.24 252 ALA A O 1
ATOM 1647 N N . ASN A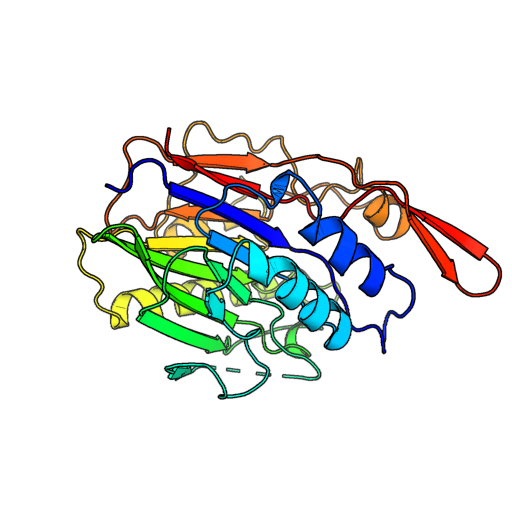 1 219 ? 19.032 7.752 59.953 1.00 39.50 253 ASN A N 1
ATOM 1648 C CA . ASN A 1 219 ? 18.827 6.590 60.815 1.00 41.08 253 ASN A CA 1
ATOM 1649 C C . ASN A 1 219 ? 18.870 6.983 62.290 1.00 42.17 253 ASN A C 1
ATOM 1650 O O . ASN A 1 219 ? 19.645 6.425 63.075 1.00 42.78 253 ASN A O 1
ATOM 1652 N N . PHE A 1 220 ? 18.036 7.957 62.647 1.00 43.19 254 PHE A N 1
ATOM 1653 C CA . PHE A 1 220 ? 18.065 8.557 63.978 1.00 43.74 254 PHE A CA 1
ATOM 1654 C C . PHE A 1 220 ? 17.526 7.614 65.037 1.00 44.47 254 PHE A C 1
ATOM 1655 O O . PHE A 1 220 ? 16.455 7.044 64.864 1.00 45.12 254 PHE A O 1
ATOM 1663 N N . ASN A 1 221 ? 18.267 7.449 66.128 1.00 44.66 255 ASN A N 1
ATOM 1664 C CA . ASN A 1 221 ? 17.767 6.682 67.265 1.00 45.28 255 ASN A CA 1
ATOM 1665 C C . ASN A 1 221 ? 17.381 7.558 68.475 1.00 45.49 255 ASN A C 1
ATOM 1666 O O . ASN A 1 221 ? 18.236 7.990 69.267 1.00 45.23 255 ASN A O 1
ATOM 1671 N N . GLY A 1 222 ? 16.079 7.796 68.596 1.00 45.90 256 GLY A N 1
ATOM 1672 C CA . GLY A 1 222 ? 15.522 8.619 69.661 1.00 46.48 256 GLY A CA 1
ATOM 1673 C C . GLY A 1 222 ? 15.294 7.885 70.968 1.00 46.75 256 GLY A C 1
ATOM 1674 O O . GLY A 1 222 ? 15.036 8.522 71.983 1.00 47.07 256 GLY A O 1
ATOM 1675 N N . GLN A 1 223 ? 15.379 6.550 70.943 1.00 47.31 257 GLN A N 1
ATOM 1676 C CA . GLN A 1 223 ? 15.252 5.729 72.161 1.00 47.05 257 GLN A CA 1
ATOM 1677 C C . GLN A 1 223 ? 16.396 6.018 73.133 1.00 46.49 257 GLN A C 1
ATOM 1678 O O . GLN A 1 223 ? 16.303 5.760 74.331 1.00 47.49 257 GLN A O 1
ATOM 1680 N N . MET A 1 224 ? 17.469 6.596 72.617 1.00 45.19 258 MET A N 1
ATOM 1681 C CA . MET A 1 224 ? 18.501 7.160 73.455 1.00 43.45 258 MET A CA 1
ATOM 1682 C C . MET A 1 224 ? 17.934 8.346 74.276 1.00 41.53 258 MET A C 1
ATOM 1683 O O . MET A 1 224 ? 16.794 8.835 74.044 1.00 41.62 258 MET A O 1
ATOM 1688 N N . ALA A 1 225 ? 18.713 8.775 75.253 1.00 37.01 259 ALA A N 1
ATOM 1689 C CA . ALA A 1 225 ? 18.397 9.958 76.040 1.00 34.00 259 ALA A CA 1
ATOM 1690 C C . ALA A 1 225 ? 19.712 10.638 76.327 1.00 31.42 259 ALA A C 1
ATOM 1691 O O . ALA A 1 225 ? 20.652 10.003 76.788 1.00 31.26 259 ALA A O 1
ATOM 1693 N N . THR A 1 226 ? 19.794 11.920 76.020 1.00 28.83 260 THR A N 1
ATOM 1694 C CA . THR A 1 226 ? 20.984 12.697 76.329 1.00 26.68 260 THR A CA 1
ATOM 1695 C C . THR A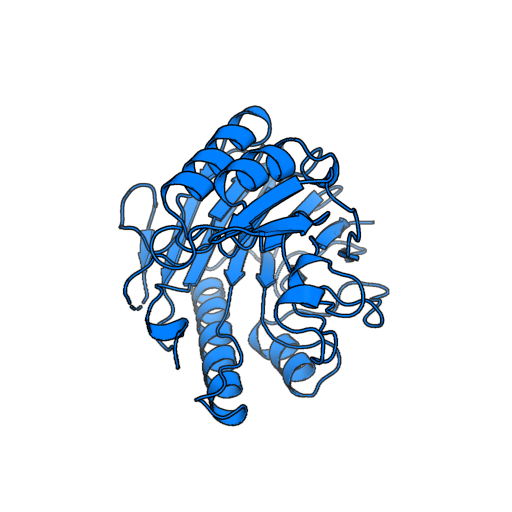 1 226 ? 20.931 13.251 77.757 1.00 27.20 260 THR A C 1
ATOM 1696 O O . THR A 1 226 ? 21.953 13.668 78.297 1.00 25.74 260 THR A O 1
ATOM 1700 N N . TRP A 1 227 ? 19.726 13.249 78.345 1.00 26.69 261 TRP A N 1
ATOM 1701 C CA . TRP A 1 227 ? 19.517 13.715 79.721 1.00 26.33 261 TRP A CA 1
ATOM 1702 C C . TRP A 1 227 ? 18.760 12.560 80.371 1.00 26.81 261 TRP A C 1
ATOM 1703 O O . TRP A 1 227 ? 17.564 12.376 80.121 1.00 25.59 261 TRP A O 1
ATOM 1714 N N . ASP A 1 228 ? 19.482 11.749 81.133 1.00 27.37 262 ASP A N 1
ATOM 1715 C CA . ASP A 1 228 ? 18.952 10.461 81.609 1.00 28.96 262 ASP A CA 1
ATOM 1716 C C . ASP A 1 228 ? 19.125 10.218 83.110 1.00 29.36 262 ASP A C 1
ATOM 1717 O O . ASP A 1 228 ? 20.161 9.703 83.537 1.00 29.52 262 ASP A O 1
ATOM 1722 N N . PRO A 1 229 ? 18.108 10.580 83.923 1.00 30.23 263 PRO A N 1
ATOM 1723 C CA . PRO A 1 229 ? 18.193 10.240 85.366 1.00 30.61 263 PRO A CA 1
ATOM 1724 C C . PRO A 1 229 ? 18.239 8.726 85.694 1.00 32.01 263 PRO A C 1
ATOM 1725 O O . PRO A 1 229 ? 18.553 8.356 86.835 1.00 32.95 263 PRO A O 1
ATOM 1729 N N . THR A 1 230 ? 17.939 7.852 84.731 1.00 32.53 264 THR A N 1
ATOM 1730 C CA . THR A 1 230 ? 18.023 6.422 85.013 1.00 32.78 264 THR A CA 1
ATOM 1731 C C . THR A 1 230 ? 19.446 5.874 84.924 1.00 32.54 264 THR A C 1
ATOM 1732 O O . THR A 1 230 ? 19.715 4.825 85.489 1.00 32.19 264 THR A O 1
ATOM 1736 N N . THR A 1 231 ? 20.364 6.590 84.251 1.00 31.40 265 THR A N 1
ATOM 1737 C CA . THR A 1 231 ? 21.757 6.148 84.110 1.00 30.87 265 THR A CA 1
ATOM 1738 C C . THR A 1 231 ? 22.832 7.132 84.605 1.00 30.24 265 THR A C 1
ATOM 1739 O O . THR A 1 231 ? 23.962 6.735 84.904 1.00 30.73 265 THR A O 1
ATOM 1743 N N . ASN A 1 232 ? 22.511 8.425 84.642 1.00 29.61 266 ASN A N 1
ATOM 1744 C CA . ASN A 1 232 ? 23.510 9.445 84.947 1.00 28.44 266 ASN A CA 1
ATOM 1745 C C . ASN A 1 232 ? 23.661 9.597 86.462 1.00 28.56 266 ASN A C 1
ATOM 1746 O O . ASN A 1 232 ? 22.694 9.927 87.143 1.00 28.40 266 ASN A O 1
ATOM 1751 N N . SER A 1 233 ? 24.869 9.356 86.979 1.00 28.39 267 SER A N 1
ATOM 1752 C CA . SER A 1 233 ? 25.112 9.409 88.417 1.00 28.13 267 SER A CA 1
ATOM 1753 C C . SER A 1 233 ? 24.759 10.788 89.039 1.00 28.67 267 SER A C 1
ATOM 1754 O O . SER A 1 233 ? 24.242 10.849 90.161 1.00 28.13 267 SER A O 1
ATOM 1757 N N . MET A 1 234 ? 25.010 11.882 88.305 1.00 28.49 268 MET A N 1
ATOM 1758 C CA . MET A 1 234 ? 24.719 13.236 88.807 1.00 29.89 268 MET A CA 1
ATOM 1759 C C . MET A 1 234 ? 23.198 13.508 88.864 1.00 30.72 268 MET A C 1
ATOM 1760 O O . MET A 1 234 ? 22.723 14.179 89.779 1.00 32.25 268 MET A O 1
ATOM 1765 N N . LEU A 1 235 ? 22.435 12.983 87.909 1.00 30.53 269 LEU A N 1
ATOM 1766 C CA . LEU A 1 235 ? 20.977 13.168 87.911 1.00 31.38 269 LEU A CA 1
ATOM 1767 C C . LEU A 1 235 ? 20.261 12.250 88.922 1.00 32.60 269 LEU A C 1
ATOM 1768 O O . LEU A 1 235 ? 19.153 12.559 89.370 1.00 32.51 269 LEU A O 1
ATOM 1773 N N . LYS A 1 236 ? 20.873 11.117 89.244 1.00 33.45 270 LYS A N 1
ATOM 1774 C CA . LYS A 1 236 ? 20.343 10.219 90.261 1.00 35.14 270 LYS A CA 1
ATOM 1775 C C . LYS A 1 236 ? 20.249 10.931 91.602 1.00 36.59 270 LYS A C 1
ATOM 1776 O O . LYS A 1 236 ? 19.343 10.674 92.392 1.00 36.59 270 LYS A O 1
ATOM 1782 N N . GLU A 1 237 ? 21.196 11.830 91.834 1.00 37.47 271 GLU A N 1
ATOM 1783 C CA . GLU A 1 237 ? 21.196 12.702 92.992 1.00 38.78 271 GLU A CA 1
ATOM 1784 C C . GLU A 1 237 ? 20.115 13.799 92.875 1.00 38.51 271 GLU A C 1
ATOM 1785 O O . GLU A 1 237 ? 19.256 13.915 93.750 1.00 38.44 271 GLU A O 1
ATOM 1791 N N . SER A 1 238 ? 20.116 14.552 91.779 1.00 37.86 272 SER A N 1
ATOM 1792 C CA . SER A 1 238 ? 19.310 15.772 91.698 1.00 37.28 272 SER A CA 1
ATOM 1793 C C . SER A 1 238 ? 17.889 15.644 91.150 1.00 37.21 272 SER A C 1
ATOM 1794 O O . SER A 1 238 ? 16.987 16.367 91.602 1.00 36.35 272 SER A O 1
ATOM 1797 N N . TYR A 1 239 ? 17.693 14.776 90.153 1.00 36.17 273 TYR A N 1
ATOM 1798 C CA . TYR A 1 239 ? 16.377 14.557 89.559 1.00 36.80 273 TYR A CA 1
ATOM 1799 C C . TYR A 1 239 ? 16.070 13.083 89.340 1.00 37.69 273 TYR A C 1
ATOM 1800 O O . TYR A 1 239 ? 15.722 12.704 88.221 1.00 37.60 273 TYR A O 1
ATOM 1809 N N . PRO A 1 240 ? 16.129 12.255 90.411 1.00 38.85 274 PRO A N 1
ATOM 1810 C CA . PRO A 1 240 ? 16.059 10.795 90.224 1.00 39.34 274 PRO A CA 1
ATOM 1811 C C . PRO A 1 240 ? 14.721 10.327 89.633 1.00 40.03 274 PRO A C 1
ATOM 1812 O O . PRO A 1 240 ? 14.645 9.271 88.981 1.00 40.64 274 PRO A O 1
ATOM 1816 N N . LYS A 1 241 ? 13.678 11.119 89.835 1.00 40.35 275 LYS A N 1
ATOM 1817 C CA . LYS A 1 241 ? 12.345 10.723 89.422 1.00 40.16 275 LYS A CA 1
ATOM 1818 C C . LYS A 1 241 ? 11.935 11.212 88.038 1.00 39.45 275 LYS A C 1
ATOM 1819 O O . LYS A 1 241 ? 10.957 10.718 87.488 1.00 39.54 275 LYS A O 1
ATOM 1825 N N . ALA A 1 242 ? 12.663 12.183 87.480 1.00 37.80 276 ALA A N 1
ATOM 1826 C CA . ALA A 1 242 ? 12.270 12.807 86.200 1.00 36.39 276 ALA A CA 1
ATOM 1827 C C . ALA A 1 242 ? 12.434 11.840 85.018 1.00 35.57 276 ALA A C 1
ATOM 1828 O O . ALA A 1 242 ? 13.295 10.963 85.042 1.00 35.30 276 ALA A O 1
ATOM 1830 N N . ALA A 1 243 ? 11.580 11.968 84.007 1.00 34.66 277 ALA A N 1
ATOM 1831 C CA . ALA A 1 243 ? 11.673 11.116 82.828 1.00 34.26 277 ALA A CA 1
ATOM 1832 C C . ALA A 1 243 ? 12.913 11.485 81.972 1.00 33.69 277 ALA A C 1
ATOM 1833 O O . ALA A 1 243 ? 13.236 12.684 81.829 1.00 33.16 277 ALA A O 1
ATOM 1835 N N . PRO A 1 244 ? 13.616 10.467 81.425 1.00 33.15 278 PRO A N 1
ATOM 1836 C CA . PRO A 1 244 ? 14.750 10.747 80.531 1.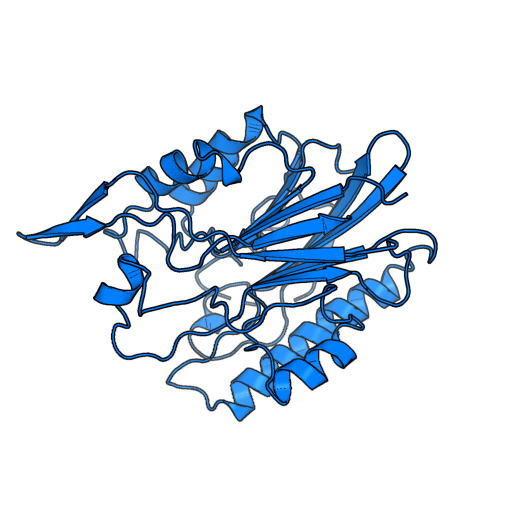00 32.30 278 PRO A CA 1
ATOM 1837 C C . PRO A 1 244 ? 14.295 11.572 79.325 1.00 31.04 278 PRO A C 1
ATOM 1838 O O . PRO A 1 244 ? 13.156 11.418 78.874 1.00 30.25 278 PRO A O 1
ATOM 1842 N N . GLU A 1 245 ? 15.154 12.462 78.829 1.00 30.28 279 GLU A N 1
ATOM 1843 C CA . GLU A 1 245 ? 14.822 13.281 77.665 1.00 30.01 279 GLU A CA 1
ATOM 1844 C C . GLU A 1 245 ? 15.959 13.241 76.644 1.00 28.73 279 GLU A C 1
ATOM 1845 O O . GLU A 1 245 ? 17.085 12.889 76.990 1.00 28.04 279 GLU A O 1
ATOM 1851 N N . TYR A 1 246 ? 15.640 13.591 75.398 1.00 27.12 280 TYR A N 1
ATOM 1852 C CA . TYR A 1 246 ? 16.618 13.684 74.307 1.00 26.28 280 TYR A CA 1
ATOM 1853 C C . TYR A 1 246 ? 16.609 15.135 73.831 1.00 24.92 280 TYR A C 1
ATOM 1854 O O . TYR A 1 246 ? 15.646 15.581 73.212 1.00 25.31 280 TYR A O 1
ATOM 1863 N N . LEU A 1 247 ? 17.650 15.896 74.176 1.00 23.58 281 LEU A N 1
ATOM 1864 C CA . LEU A 1 247 ? 17.599 17.358 74.116 1.00 22.74 281 LEU A CA 1
ATOM 1865 C C . LEU A 1 247 ? 18.754 18.004 73.339 1.00 22.81 281 LEU A C 1
ATOM 1866 O O . LEU A 1 247 ? 18.729 19.213 73.062 1.00 21.93 281 LEU A O 1
ATOM 1871 N N . ASP A 1 248 ? 19.782 17.201 73.062 1.00 22.38 282 ASP A N 1
ATOM 1872 C CA . ASP A 1 248 ? 21.046 17.708 72.469 1.00 22.50 282 ASP A CA 1
ATOM 1873 C C . ASP A 1 248 ? 21.203 17.145 71.036 1.00 21.56 282 ASP A C 1
ATOM 1874 O O . ASP A 1 248 ? 21.075 15.947 70.794 1.00 21.00 282 ASP A O 1
ATOM 1879 N N . TYR A 1 249 ? 21.475 18.049 70.108 1.00 22.46 283 TYR A N 1
ATOM 1880 C CA . TYR A 1 249 ? 21.468 17.730 68.684 1.00 22.66 283 TYR A CA 1
ATOM 1881 C C . TYR A 1 249 ? 22.556 18.485 67.942 1.00 22.44 283 TYR A C 1
ATOM 1882 O O . TYR A 1 249 ? 22.933 19.612 68.322 1.00 23.02 283 TYR A O 1
ATOM 1891 N N . ILE A 1 250 ? 22.983 17.905 66.820 1.00 22.19 284 ILE A N 1
ATOM 1892 C CA . ILE A 1 250 ? 23.741 18.672 65.839 1.00 22.03 284 ILE A CA 1
ATOM 1893 C C . ILE A 1 250 ? 23.097 18.442 64.471 1.00 21.41 284 ILE A C 1
ATOM 1894 O O . ILE A 1 250 ? 23.135 17.344 63.963 1.00 21.65 284 ILE A O 1
ATOM 1899 N N . PHE A 1 251 ? 22.568 19.511 63.893 1.00 21.28 285 PHE A N 1
ATOM 1900 C CA . PHE A 1 251 ? 21.807 19.441 62.638 1.00 22.77 285 PHE A CA 1
ATOM 1901 C C . PHE A 1 251 ? 22.574 20.066 61.497 1.00 23.06 285 PHE A C 1
ATOM 1902 O O . PHE A 1 251 ? 23.423 20.907 61.698 1.00 23.08 285 PHE A O 1
ATOM 1910 N N . VAL A 1 252 ? 22.176 19.702 60.279 1.00 23.45 286 VAL A N 1
ATOM 1911 C CA . VAL A 1 252 ? 22.605 20.384 59.072 1.00 23.91 286 VAL A CA 1
ATOM 1912 C C . VAL A 1 252 ? 21.445 21.226 58.570 1.00 24.04 286 VAL A C 1
ATOM 1913 O O . VAL A 1 252 ? 20.305 20.738 58.506 1.00 24.57 286 VAL A O 1
ATOM 1917 N N . GLU A 1 253 ? 21.706 22.474 58.239 1.00 24.36 287 GLU A N 1
ATOM 1918 C CA . GLU A 1 253 ? 20.663 23.347 57.736 1.00 25.97 287 GLU A CA 1
ATOM 1919 C C . GLU A 1 253 ? 20.262 22.985 56.288 1.00 27.19 287 GLU A C 1
ATOM 1920 O O . GLU A 1 253 ? 21.135 22.728 55.448 1.00 25.72 287 GLU A O 1
ATOM 1926 N N . ASN A 1 254 ? 18.948 23.008 56.002 1.00 27.57 288 ASN A N 1
ATOM 1927 C CA . ASN A 1 254 ? 18.431 22.428 54.744 1.00 29.40 288 ASN A CA 1
ATOM 1928 C C . ASN A 1 254 ? 18.592 23.290 53.505 1.00 29.66 288 ASN A C 1
ATOM 1929 O O . ASN A 1 254 ? 18.574 22.766 52.391 1.00 31.62 288 ASN A O 1
ATOM 1934 N N . GLY A 1 255 ? 18.720 24.592 53.662 1.00 30.29 289 GLY A N 1
ATOM 1935 C CA . GLY A 1 255 ? 18.835 25.444 52.484 1.00 32.79 289 GLY A CA 1
ATOM 1936 C C . GLY A 1 255 ? 20.261 25.537 51.924 1.00 33.42 289 GLY A C 1
ATOM 1937 O O . GLY A 1 255 ? 20.499 26.198 50.919 1.00 34.58 289 GLY A O 1
ATOM 1938 N N . HIS A 1 256 ? 21.204 24.876 52.583 1.00 33.37 290 HIS A N 1
ATOM 1939 C CA . HIS A 1 256 ? 22.618 24.988 52.237 1.00 32.86 290 HIS A CA 1
ATOM 1940 C C . HIS A 1 256 ? 23.202 23.616 51.994 1.00 33.53 290 HIS A C 1
ATOM 1941 O O . HIS A 1 256 ? 22.472 22.617 52.004 1.00 33.70 290 HIS A O 1
ATOM 1948 N N . ALA A 1 257 ? 24.514 23.537 51.767 1.00 33.36 291 ALA A N 1
ATOM 1949 C CA . ALA A 1 257 ? 25.109 22.283 51.317 1.00 33.35 291 ALA A CA 1
ATOM 1950 C C . ALA A 1 257 ? 24.944 21.161 52.312 1.00 34.25 291 ALA A C 1
ATOM 1951 O O . ALA A 1 257 ? 25.001 21.383 53.528 1.00 34.03 291 ALA A O 1
ATOM 1953 N N . ARG A 1 258 ? 24.772 19.946 51.790 1.00 34.35 292 ARG A N 1
ATOM 1954 C CA . ARG A 1 258 ? 24.503 18.776 52.614 1.00 35.26 292 ARG A CA 1
ATOM 1955 C C . ARG A 1 258 ? 25.401 17.616 52.257 1.00 36.27 292 ARG A C 1
ATOM 1956 O O . ARG A 1 258 ? 25.764 17.459 51.102 1.00 37.59 292 ARG A O 1
ATOM 1968 N N . PRO A 1 259 ? 25.783 16.798 53.250 1.00 36.80 293 PRO A N 1
ATOM 1969 C CA . PRO A 1 259 ? 26.429 15.511 52.979 1.00 37.33 293 PRO A CA 1
ATOM 1970 C C . PRO A 1 259 ? 25.443 14.463 52.456 1.00 38.85 293 PRO A C 1
ATOM 1971 O O . PRO A 1 259 ? 24.230 14.689 52.498 1.00 39.32 293 PRO A O 1
ATOM 1975 N N . HIS A 1 260 ? 25.964 13.335 51.980 1.00 39.23 294 HIS A N 1
ATOM 1976 C CA . HIS A 1 260 ? 25.141 12.205 51.552 1.00 39.82 294 HIS A CA 1
ATOM 1977 C C . HIS A 1 260 ? 24.431 11.632 52.759 1.00 39.44 294 HIS A C 1
ATOM 1978 O O . HIS A 1 260 ? 23.287 11.198 52.676 1.00 40.14 294 HIS A O 1
ATOM 1990 N N . SER A 1 261 ? 25.110 11.670 53.899 1.00 37.97 295 SER A N 1
ATOM 1991 C CA . SER A 1 261 ? 24.653 11.027 55.100 1.00 36.91 295 SER A CA 1
ATOM 1992 C C . SER A 1 261 ? 25.127 11.886 56.299 1.00 35.58 295 SER A C 1
ATOM 1993 O O . SER A 1 261 ? 26.312 12.154 56.405 1.00 35.27 295 SER A O 1
ATOM 1996 N N . TRP A 1 262 ? 24.212 12.321 57.165 1.00 33.77 296 TRP A N 1
ATOM 1997 C CA . TRP A 1 262 ? 24.579 12.991 58.447 1.00 32.35 296 TRP A CA 1
ATOM 1998 C C . TRP A 1 262 ? 23.911 12.288 59.626 1.00 31.68 296 TRP A C 1
ATOM 1999 O O . TRP A 1 262 ? 22.706 11.965 59.575 1.00 30.46 296 TRP A O 1
ATOM 2010 N N .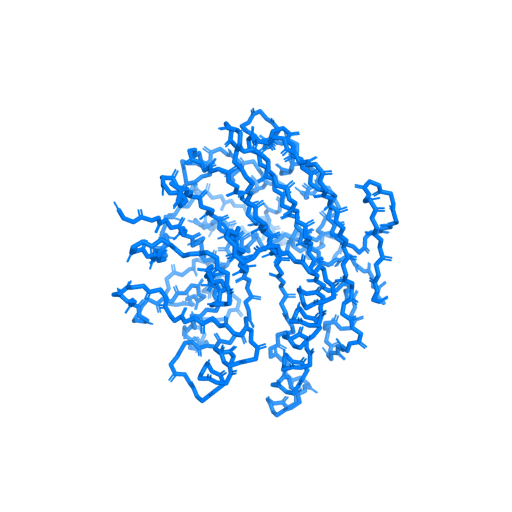 HIS A 1 263 ? 24.716 12.008 60.649 1.00 30.53 297 HIS A N 1
ATOM 2011 C CA . HIS A 1 263 ? 24.337 11.169 61.782 1.00 30.89 297 HIS A CA 1
ATOM 2012 C C . HIS A 1 263 ? 24.618 11.921 63.079 1.00 29.46 297 HIS A C 1
ATOM 2013 O O . HIS A 1 263 ? 25.433 12.839 63.077 1.00 28.36 297 HIS A O 1
ATOM 2020 N N . ASN A 1 264 ? 23.921 11.516 64.148 1.00 28.86 298 ASN A N 1
ATOM 2021 C CA . ASN A 1 264 ? 24.230 11.880 65.532 1.00 28.93 298 ASN A CA 1
ATOM 2022 C C . ASN A 1 264 ? 24.351 10.588 66.313 1.00 29.10 298 ASN A C 1
ATOM 2023 O O . ASN A 1 264 ? 23.585 9.672 66.085 1.00 29.73 298 ASN A O 1
ATOM 2028 N N . LYS A 1 265 ? 25.292 10.534 67.252 1.00 29.10 299 LYS A N 1
ATOM 2029 C CA . LYS A 1 265 ? 25.420 9.438 68.192 1.00 30.01 299 LYS A CA 1
ATOM 2030 C C . LYS A 1 265 ? 25.605 10.019 69.598 1.00 29.75 299 LYS A C 1
ATOM 2031 O O . LYS A 1 265 ? 26.454 10.886 69.809 1.00 29.61 299 LYS A O 1
ATOM 2036 N N . VAL A 1 266 ? 24.814 9.515 70.539 1.00 29.13 300 VAL A N 1
ATOM 2037 C CA . VAL A 1 266 ? 24.922 9.879 71.945 1.00 29.47 300 VAL A CA 1
ATOM 2038 C C . VAL A 1 266 ? 25.997 8.986 72.559 1.00 30.33 300 VAL A C 1
ATOM 2039 O O . VAL A 1 266 ? 25.954 7.755 72.403 1.00 30.65 300 VAL A O 1
ATOM 2043 N N . LEU A 1 267 ? 26.962 9.607 73.233 1.00 30.89 301 LEU A N 1
ATOM 2044 C CA . LEU A 1 267 ? 28.021 8.879 73.913 1.00 31.94 301 LEU A CA 1
ATOM 2045 C C . LEU A 1 267 ? 27.733 8.757 75.407 1.00 33.32 301 LEU A C 1
ATOM 2046 O O . LEU A 1 267 ? 27.650 9.760 76.117 1.00 31.56 301 LEU A O 1
ATOM 2051 N N . HIS A 1 268 ? 27.577 7.514 75.858 1.00 34.47 302 HIS A N 1
ATOM 2052 C CA . HIS A 1 268 ? 27.261 7.208 77.243 1.00 37.03 302 HIS A CA 1
ATOM 2053 C C . HIS A 1 268 ? 28.489 6.962 78.106 1.00 37.56 302 HIS A C 1
ATOM 2054 O O . HIS A 1 268 ? 28.394 6.310 79.141 1.00 38.13 302 HIS A O 1
ATOM 2061 N N . THR A 1 269 ? 29.631 7.504 77.705 1.00 37.78 303 THR A N 1
ATOM 2062 C CA . THR A 1 269 ? 30.870 7.187 78.387 1.00 38.79 303 THR A CA 1
ATOM 2063 C C . THR A 1 269 ? 30.918 7.785 79.804 1.00 38.14 303 THR A C 1
ATOM 2064 O O . THR A 1 269 ? 30.619 8.971 80.008 1.00 37.73 303 THR A O 1
ATOM 2068 N N . LYS A 1 270 ? 31.266 6.938 80.766 1.00 37.04 304 LYS A N 1
ATOM 2069 C CA . LYS A 1 270 ? 31.467 7.348 82.143 1.00 36.28 304 LYS A CA 1
ATOM 2070 C C . LYS A 1 270 ? 32.814 8.051 82.298 1.00 35.73 304 LYS A C 1
ATOM 2071 O O . LYS A 1 270 ? 33.779 7.769 81.565 1.00 36.19 304 LYS A O 1
ATOM 2074 N N . SER A 1 271 ? 32.889 8.978 83.243 1.00 33.45 305 SER A N 1
ATOM 2075 C CA . SER A 1 271 ? 34.145 9.587 83.611 1.00 31.57 305 SER A CA 1
ATOM 2076 C C . SER A 1 271 ? 34.888 8.672 84.600 1.00 30.93 305 SER A C 1
ATOM 2077 O O . SER A 1 271 ? 34.306 7.716 85.104 1.00 29.33 305 SER A O 1
ATOM 2080 N N . PRO A 1 272 ? 36.171 8.970 84.893 1.00 31.22 306 PRO A N 1
ATOM 2081 C CA . PRO A 1 272 ? 36.790 8.377 86.081 1.00 31.63 306 PRO A CA 1
ATOM 2082 C C . PRO A 1 272 ? 35.982 8.800 87.325 1.00 32.52 306 PRO A C 1
ATOM 2083 O O . PRO A 1 272 ? 35.342 9.869 87.311 1.00 31.63 306 PRO A O 1
ATOM 2087 N N . GLN A 1 273 ? 35.983 7.965 88.367 1.00 32.76 307 GLN A N 1
ATOM 2088 C CA . GLN A 1 273 ? 35.276 8.296 89.604 1.00 32.75 307 GLN A CA 1
ATOM 2089 C C . GLN A 1 273 ? 35.835 9.587 90.165 1.00 31.51 307 GLN A C 1
ATOM 2090 O O . GLN A 1 273 ? 37.047 9.819 90.141 1.00 31.06 307 GLN A O 1
ATOM 2096 N N . TRP A 1 274 ? 34.941 10.433 90.683 1.00 30.00 308 TRP A N 1
ATOM 2097 C CA . TRP A 1 274 ? 35.361 11.641 91.365 1.00 28.23 308 TRP A CA 1
ATOM 2098 C C . TRP A 1 274 ? 34.406 11.930 92.529 1.00 27.49 308 TRP A C 1
ATOM 2099 O O . TRP A 1 274 ? 33.259 11.494 92.523 1.00 26.94 308 TRP A O 1
ATOM 2110 N N . SER A 1 275 ? 34.907 12.672 93.505 1.00 27.21 309 SER A N 1
ATOM 2111 C CA . SER A 1 275 ? 34.195 12.903 94.770 1.00 27.97 309 SER A CA 1
ATOM 2112 C C . SER A 1 275 ? 34.238 14.357 95.194 1.00 26.70 309 SER A C 1
ATOM 2113 O O . SER A 1 275 ? 35.204 15.081 94.942 1.00 28.23 309 SER A O 1
ATOM 2116 N N . VAL A 1 276 ? 33.183 14.773 95.875 1.00 27.28 310 VAL A N 1
ATOM 2117 C CA . VAL A 1 276 ? 33.113 16.122 96.435 1.00 27.25 310 VAL A CA 1
ATOM 2118 C C . VAL A 1 276 ? 32.604 15.994 97.874 1.00 26.65 310 VAL A C 1
ATOM 2119 O O . VAL A 1 276 ? 32.024 14.973 98.232 1.00 26.04 310 VAL A O 1
ATOM 2123 N N . LYS A 1 277 ? 32.834 17.017 98.683 1.00 27.42 311 LYS A N 1
ATOM 2124 C CA . LYS A 1 277 ? 32.253 17.055 100.026 1.00 28.46 311 LYS A CA 1
ATOM 2125 C C . LYS A 1 277 ? 31.262 18.215 100.119 1.00 28.47 311 LYS A C 1
ATOM 2126 O O . LYS A 1 277 ? 31.497 19.287 99.536 1.00 28.75 311 LYS A O 1
ATOM 2129 N N . SER A 1 278 ? 30.148 17.965 100.806 1.00 28.86 312 SER A N 1
ATOM 2130 C CA . SER A 1 278 ? 29.236 19.038 101.213 1.00 29.34 312 SER A CA 1
ATOM 2131 C C . SER A 1 278 ? 28.914 18.870 102.696 1.00 29.91 312 SER A C 1
ATOM 2132 O O . SER A 1 278 ? 28.371 17.839 103.099 1.00 29.36 312 SER A O 1
ATOM 2135 N N . TRP A 1 279 ? 29.275 19.877 103.497 1.00 31.58 313 TRP A N 1
ATOM 2136 C CA . TRP A 1 279 ? 29.138 19.800 104.955 1.00 34.08 313 TRP A CA 1
ATOM 2137 C C . TRP A 1 279 ? 29.954 18.572 105.412 1.00 36.06 313 TRP A C 1
ATOM 2138 O O . TRP A 1 279 ? 31.128 18.464 105.034 1.00 37.75 313 TRP A O 1
ATOM 2149 N N . PHE A 1 280 ? 29.394 17.629 106.163 1.00 37.35 314 PHE A N 1
ATOM 2150 C CA . PHE A 1 280 ? 30.278 16.509 106.631 1.00 38.34 314 PHE A CA 1
ATOM 2151 C C . PHE A 1 280 ? 30.421 15.325 105.634 1.00 37.41 314 PHE A C 1
ATOM 2152 O O . PHE A 1 280 ? 31.208 14.392 105.871 1.00 37.57 314 PHE A O 1
ATOM 2160 N N . LYS A 1 281 ? 29.701 15.380 104.512 1.00 34.46 315 LYS A N 1
ATOM 2161 C CA . LYS A 1 281 ? 29.419 14.176 103.734 1.00 33.18 315 LYS A CA 1
ATOM 2162 C C . LYS A 1 281 ? 30.119 14.145 102.377 1.00 31.85 315 LYS A C 1
ATOM 2163 O O . LYS A 1 281 ? 30.286 15.190 101.738 1.00 30.68 315 LYS A O 1
ATOM 2169 N N . THR A 1 282 ? 30.525 12.944 101.955 1.00 30.16 316 THR A N 1
ATOM 2170 C CA . THR A 1 282 ? 31.203 12.757 100.672 1.00 29.15 316 THR A CA 1
ATOM 2171 C C . THR A 1 282 ? 30.214 12.267 99.652 1.00 27.88 316 THR A C 1
ATOM 2172 O O . THR A 1 282 ? 29.380 11.419 99.952 1.00 27.99 316 THR A O 1
ATOM 2176 N N . TYR A 1 283 ? 30.280 12.830 98.443 1.00 27.60 317 TYR A N 1
ATOM 2177 C CA . TYR A 1 283 ? 29.404 12.405 97.330 1.00 26.90 317 TYR A CA 1
ATOM 2178 C C . TYR A 1 283 ? 30.329 12.003 96.185 1.00 26.72 317 TYR A C 1
ATOM 2179 O O . TYR A 1 283 ? 31.285 12.700 95.892 1.00 27.28 317 TYR A O 1
ATOM 2188 N N . THR A 1 284 ? 30.028 10.879 95.572 1.00 27.29 318 THR A N 1
ATOM 2189 C CA . THR A 1 284 ? 30.919 10.281 94.575 1.00 27.58 318 THR 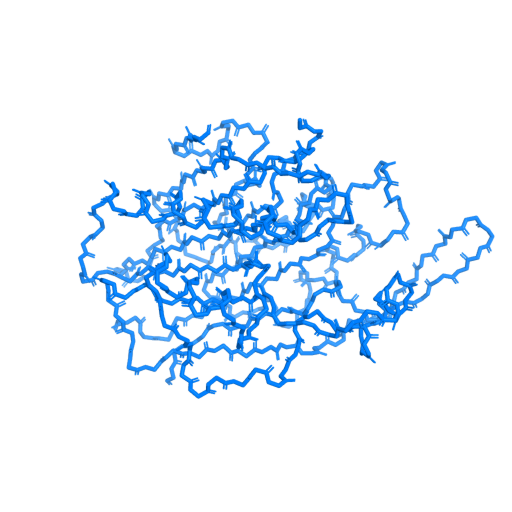A CA 1
ATOM 2190 C C . THR A 1 284 ? 30.147 10.085 93.290 1.00 26.92 318 THR A C 1
ATOM 2191 O O . THR A 1 284 ? 29.045 9.570 93.293 1.00 27.20 318 THR A O 1
ATOM 2195 N N . TYR A 1 285 ? 30.749 10.509 92.180 1.00 26.66 319 TYR A N 1
ATOM 2196 C CA . TYR A 1 285 ? 30.064 10.433 90.894 1.00 26.86 319 TYR A CA 1
ATOM 2197 C C . TYR A 1 285 ? 30.988 9.847 89.822 1.00 26.96 319 TYR A C 1
ATOM 2198 O O . TYR A 1 285 ? 32.201 9.746 90.032 1.00 26.96 319 TYR A O 1
ATOM 2207 N N . GLN A 1 286 ? 30.413 9.520 88.669 1.00 27.20 320 GLN A N 1
ATOM 2208 C CA . GLN A 1 286 ? 31.194 8.904 87.601 1.00 28.17 320 GLN A CA 1
ATOM 2209 C C . GLN A 1 286 ? 30.743 9.383 86.207 1.00 28.75 320 GLN A C 1
ATOM 2210 O O . GLN A 1 286 ? 30.843 8.635 85.209 1.00 28.85 320 GLN A O 1
ATOM 2216 N N . ASP A 1 287 ? 30.263 10.626 86.148 1.00 28.12 321 ASP A N 1
ATOM 2217 C CA . ASP A 1 287 ? 29.886 11.249 84.888 1.00 27.71 321 ASP A CA 1
ATOM 2218 C C . ASP A 1 287 ? 30.568 12.569 84.717 1.00 26.62 321 ASP A C 1
ATOM 2219 O O . ASP A 1 287 ? 30.942 13.218 85.704 1.00 27.24 321 ASP A O 1
ATOM 2224 N N . PHE A 1 288 ? 30.782 12.954 83.450 1.00 26.16 322 PHE A N 1
ATOM 2225 C CA . PHE A 1 288 ? 31.449 14.206 83.097 1.00 25.34 322 PHE A CA 1
ATOM 2226 C C . PHE A 1 288 ? 30.521 15.396 83.297 1.00 25.44 322 PHE A C 1
ATOM 2227 O O . PHE A 1 288 ? 30.979 16.525 83.519 1.00 25.45 322 PHE A O 1
ATOM 2235 N N . SER A 1 289 ? 29.230 15.135 83.152 1.00 24.93 323 SER A N 1
ATOM 2236 C CA . SER A 1 289 ? 28.198 16.171 83.169 1.00 25.71 323 SER A CA 1
ATOM 2237 C C . SER A 1 289 ? 26.852 15.487 83.392 1.00 25.43 323 SER A C 1
ATOM 2238 O O . SER A 1 289 ? 26.772 14.247 83.367 1.00 25.53 323 SER A O 1
ATOM 2241 N N . ASP A 1 290 ? 25.793 16.266 83.601 1.00 24.92 324 ASP A N 1
ATOM 2242 C CA . ASP A 1 290 ? 24.469 15.674 83.691 1.00 25.80 324 ASP A CA 1
ATOM 2243 C C . ASP A 1 290 ? 23.847 15.403 82.319 1.00 25.07 324 ASP A C 1
ATOM 2244 O O . ASP A 1 290 ? 22.787 14.759 82.240 1.00 25.53 324 ASP A O 1
ATOM 2249 N N . HIS A 1 291 ? 24.483 15.917 81.247 1.00 23.78 325 HIS A N 1
ATOM 2250 C CA . HIS A 1 291 ? 24.085 15.583 79.868 1.00 23.30 325 HIS A CA 1
ATOM 2251 C C . HIS A 1 291 ? 25.161 14.680 79.292 1.00 23.01 325 HIS A C 1
ATOM 2252 O O . HIS A 1 291 ? 26.338 14.835 79.628 1.00 22.43 325 HIS A O 1
ATOM 2259 N N . TYR A 1 292 ? 24.763 13.792 78.382 1.00 23.03 326 TYR A N 1
ATOM 2260 C CA . TYR A 1 292 ? 25.741 13.059 77.588 1.00 24.08 326 TYR A CA 1
ATOM 2261 C C . TYR A 1 292 ? 26.146 13.867 76.368 1.00 24.20 326 TYR A C 1
ATOM 2262 O O . TYR A 1 292 ? 25.339 14.629 75.847 1.00 24.19 326 TYR A O 1
ATOM 2271 N N . PRO A 1 293 ? 27.423 13.727 75.930 1.00 23.98 327 PRO A N 1
ATOM 2272 C CA . PRO A 1 293 ? 27.891 14.393 74.716 1.00 23.46 327 PRO A CA 1
ATOM 2273 C C . PRO A 1 293 ? 27.245 13.756 73.477 1.00 22.75 327 PRO A C 1
ATOM 2274 O O . PRO A 1 293 ? 26.801 12.603 73.533 1.00 23.41 327 PRO A O 1
ATOM 2278 N N . VAL A 1 294 ? 27.149 14.522 72.401 1.00 22.57 328 VAL A N 1
ATOM 2279 C CA . VAL A 1 294 ? 26.606 14.012 71.144 1.00 22.40 328 VAL A CA 1
ATOM 2280 C C . VAL A 1 294 ? 27.682 14.258 70.072 1.00 21.94 328 VAL A C 1
ATOM 2281 O O . VAL A 1 294 ? 28.290 15.303 70.041 1.00 21.82 328 VAL A O 1
ATOM 2287 N N . VAL A 1 295 ? 27.919 13.269 69.225 1.00 24.26 329 VAL A N 1
ATOM 2288 C CA . VAL A 1 295 ? 28.843 13.440 68.081 1.00 25.50 329 VAL A CA 1
ATOM 2289 C C . VAL A 1 295 ? 28.054 13.480 66.763 1.00 26.21 329 VAL A C 1
ATOM 2290 O O . VAL A 1 295 ? 27.136 12.676 66.551 1.00 27.37 329 VAL A O 1
ATOM 2294 N N . GLY A 1 296 ? 28.360 14.469 65.932 1.00 26.27 330 GLY A N 1
ATOM 2295 C CA . GLY A 1 296 ? 27.743 14.621 64.621 1.00 27.35 330 GLY A CA 1
ATOM 2296 C C . GLY A 1 296 ? 28.841 14.274 63.602 1.00 28.48 330 GLY A C 1
ATOM 2297 O O . GLY A 1 296 ? 29.974 14.755 63.702 1.00 26.76 330 GLY A O 1
ATOM 2298 N N . PHE A 1 297 ? 28.505 13.442 62.628 1.00 30.20 331 PHE A N 1
ATOM 2299 C CA . PHE A 1 297 ? 29.502 12.975 61.655 1.00 32.04 331 PHE A CA 1
ATOM 2300 C C . PHE A 1 297 ? 28.834 12.563 60.341 1.00 33.67 331 PHE A C 1
ATOM 2301 O O . PHE A 1 297 ? 27.685 12.129 60.337 1.00 32.54 331 PHE A O 1
ATOM 2309 N N . THR A 1 298 ? 29.570 12.713 59.243 1.00 35.81 332 THR A N 1
ATOM 2310 C CA . THR A 1 298 ? 29.103 12.267 57.918 1.00 39.08 332 THR A CA 1
ATOM 2311 C C . THR A 1 298 ? 29.448 10.788 57.731 1.00 41.44 332 THR A C 1
ATOM 2312 O O . THR A 1 298 ? 30.421 10.297 58.308 1.00 41.98 332 THR A O 1
ATOM 2316 N N . ASP A 1 299 ? 28.690 10.040 56.945 1.00 44.25 333 ASP A N 1
ATOM 2317 C CA . ASP A 1 299 ? 29.104 8.639 56.846 1.00 47.07 333 ASP A CA 1
ATOM 2318 C C . ASP A 1 299 ? 30.069 8.315 55.705 1.00 47.43 333 ASP A C 1
ATOM 2319 O O . ASP A 1 299 ? 31.028 7.556 55.912 1.00 49.11 333 ASP A O 1
#

B-factor: mean 29.89, std 7.93, range [15.33, 65.8]

CATH classification: 3.60.10.10

Solvent-accessible surface area: 12683 Å² total; per-residue (Å²): 107,6,38,122,0,59,0,1,1,1,0,0,24,0,64,23,88,141,120,106,82,63,46,11,2,53,87,0,0,38,15,0,9,123,12,114,24,0,80,122,2,10,0,0,0,0,0,16,0,19,11,94,45,0,5,120,88,0,20,80,55,0,114,157,49,3,59,66,20,4,35,6,0,11,104,62,140,156,33,25,97,84,48,57,50,89,93,46,15,0,0,0,0,0,0,0,74,49,62,28,86,53,46,5,4,21,28,19,123,80,22,5,26,66,26,169,104,18,47,14,0,1,0,2,0,55,0,55,27,112,66,71,25,0,4,0,0,0,0,7,0,1,32,71,36,118,163,34,63,151,116,58,0,87,61,18,8,33,61,3,2,88,16,0,29,73,14,6,69,121,60,124,10,71,136,108,26,0,0,0,0,0,0,2,0,20,0,51,70,61,58,109,27,10,101,58,2,37,144,57,0,58,5,58,41,7,42,101,37,85,22,95,76,7,0,31,16,3,89,72,0,19,1,0,107,94,47,123,64,188,39,72,58,60,6,12,2,0,0,0,12,5,33,33,14,20,138,22,202,29,17,31,22,107,8,40,77,61,72,10,81,124,10,66,22,74,39,239,196,116,80,58,68,13,74,4,12,2,14,11,10,2,0,15,0,54,20,133

Nearest PDB structures (foldseek):
  1zwx-assembly1_A  TM=1.003E+00  e=1.274E-67  Listeria ivanovii
  3i5v-assembly2_B  TM=9.454E-01  e=4.955E-44  Staphylococcus aureus subsp. aureus RN4220
  2ddt-assembly2_B  TM=9.392E-01  e=1.218E-41  Bacillus cereus
  7cne-assembly1_A  TM=9.631E-01  e=4.608E-41  Streptomyces griseocarneus
  3k55-assembly1_A  TM=9.211E-01  e=7.385E-38  Staphylococcus aureus subsp. aureus RN4220

Foldseek 3Di:
DCPWAKEKEDAQQQDACVVVVWPCLQVLLVLVLPDPVLADHQKYKYFNLKHPVSSVSNVVSNCVRFVAKADQAAPDQPRAPEEEAAQIEQRIMMTGPFHWPHKYWHFHNDADDPRVRYRFTWMWTWTDDPNATAIEIHGAAYADDPVDDPVVSLVRLLSRLLVQVVVVVVVPDDQQYKYKYWYFSNDFPPDPSNVVSCVSNQWDAFPPDDSVDAQQCLVQFLVCVVVPNPDHGGHGTDMTIHDSHHDAPGKYKDWDPDWTPKDWTDDDHDIDIGTHSHSGTMMMMTGD